Protein AF-A0A656D9C0-F1 (afdb_monomer)

Solvent-accessible surface area (backbone atoms only — not comparable to full-atom values): 12145 Å² total; per-residue (Å²): 117,67,35,45,61,26,43,52,48,20,71,75,68,66,44,63,68,30,43,55,48,24,53,53,50,49,64,65,51,45,56,30,56,78,66,72,60,45,54,65,30,55,84,88,40,83,88,40,54,22,35,56,28,23,40,42,39,23,40,28,22,42,49,50,19,71,77,67,68,45,64,68,29,47,53,49,19,49,52,20,45,56,57,31,49,76,34,36,34,89,51,68,64,88,47,58,86,88,24,61,38,34,74,67,65,52,60,39,29,26,25,27,36,46,27,93,90,44,66,29,30,33,56,71,72,37,74,30,40,64,42,41,54,49,48,22,70,77,66,72,42,62,66,51,48,51,54,49,50,32,29,54,53,36,60,62,76,57,53,25,83,39,74,52,66,84,79,34,53,54,70,36,26,52,52,40,37,24,80,42,76,71,95,50,59,51,16,36,66,45,96,51,68,38,71,64,58,55,50,28,53,51,49,34,51,56,47,37,72,74,37,95,56,32,70,62,51,55,48,53,48,50,57,62,62,54,77,76,116

Foldseek 3Di:
DCLLVLLVVCVVVVDCVSLVVSVVVLVVCLVCLVVLQFDCPPVPDPRFDWLVRLLVQLSSLLSNCVVPVDCSSLVSNVSSVVSSCVQFDQFADAFDPPFQCNVLVQGRGLFGQGGPQRGFTFLPSLVNLLSLLVSCVVPVDVVSVVSSLRSLLNLVSAQACDPCRVVHHHRFGFGTQHCPPDVHHHRYTDPDGDPVSSVSNVVSLVSLVVDPCNVVSVVSSCVSVVVPD

Organism: Kryptobacter tengchongensis (NCBI:txid1643429)

Radius of gyration: 18.17 Å; Cα contacts (8 Å, |Δi|>4): 368; chains: 1; bounding box: 47×31×48 Å

Nearest PDB structures (foldseek):
  4mu9-assembly1_A  TM=6.359E-01  e=4.747E-05  Bacteroides thetaiotaomicron VPI-5482
  4mu9-assembly2_B  TM=6.412E-01  e=1.059E-04  Bacteroides thetaiotaomicron VPI-5482
  7tkv-assembly1_B  TM=6.009E-01  e=2.618E-03  Brucella abortus 2308
  3ren-assembly2_B  TM=6.167E-01  e=1.105E-01  Clostridium perfringens
  3ren-assembly1_A  TM=6.155E-01  e=2.336E-01  Clostridium perfringens

Structure (mmCIF, N/CA/C/O backbone):
data_AF-A0A656D9C0-F1
#
_entry.id   AF-A0A656D9C0-F1
#
loop_
_atom_site.group_PDB
_atom_site.id
_atom_site.type_symbol
_atom_site.label_atom_id
_atom_site.label_alt_id
_atom_site.label_comp_id
_atom_site.label_asym_id
_atom_site.label_entity_id
_atom_site.label_seq_id
_atom_site.pdbx_PDB_ins_code
_atom_site.Cartn_x
_atom_site.Cartn_y
_atom_site.Cartn_z
_atom_site.occupancy
_atom_site.B_iso_or_equiv
_atom_site.auth_seq_id
_atom_site.auth_comp_id
_atom_site.auth_asym_id
_atom_site.auth_atom_id
_atom_site.pdbx_PDB_model_num
ATOM 1 N N . MET A 1 1 ? -12.469 6.767 2.558 1.00 85.62 1 MET A N 1
ATOM 2 C CA . MET A 1 1 ? -13.303 6.828 3.791 1.00 85.62 1 MET A CA 1
ATOM 3 C C . MET A 1 1 ? -12.784 7.919 4.719 1.00 85.62 1 MET A C 1
ATOM 5 O O . MET A 1 1 ? -11.581 8.027 4.883 1.00 85.62 1 MET A O 1
ATOM 9 N N . TRP A 1 2 ? -13.656 8.694 5.372 1.00 92.94 2 TRP A N 1
ATOM 10 C CA . TRP A 1 2 ? -13.240 9.807 6.253 1.00 92.94 2 TRP A CA 1
ATOM 11 C C . TRP A 1 2 ? -12.859 9.395 7.691 1.00 92.94 2 TRP A C 1
ATOM 13 O O . TRP A 1 2 ? -12.563 10.251 8.521 1.00 92.94 2 TRP A O 1
ATOM 23 N N . ILE A 1 3 ? -12.862 8.095 8.005 1.00 97.38 3 ILE A N 1
ATOM 24 C CA . ILE A 1 3 ? -12.592 7.562 9.352 1.00 97.38 3 ILE A CA 1
ATOM 25 C C . ILE A 1 3 ? -11.239 8.041 9.920 1.00 97.38 3 ILE A C 1
ATOM 27 O O . ILE A 1 3 ? -11.249 8.545 11.045 1.00 97.38 3 ILE A O 1
ATOM 31 N N . PRO A 1 4 ? -10.102 7.969 9.192 1.00 96.75 4 PRO A N 1
ATOM 32 C CA . PRO A 1 4 ? -8.808 8.389 9.737 1.00 96.75 4 PRO A CA 1
ATOM 33 C C . PRO A 1 4 ? -8.781 9.884 10.072 1.00 96.75 4 PRO A C 1
ATOM 35 O O . PRO A 1 4 ? -8.334 10.270 11.147 1.00 96.75 4 PRO A O 1
ATOM 38 N N . ALA A 1 5 ? -9.358 10.724 9.207 1.00 97.25 5 ALA A N 1
ATOM 39 C CA . ALA A 1 5 ? -9.443 12.167 9.430 1.00 97.25 5 ALA A CA 1
ATOM 40 C C . ALA A 1 5 ? -10.277 12.518 10.675 1.00 97.25 5 ALA A C 1
ATOM 42 O O . ALA A 1 5 ? -9.901 13.395 11.452 1.00 97.25 5 ALA A O 1
ATOM 43 N N . LEU A 1 6 ? -11.390 11.812 10.903 1.00 98.38 6 LEU A N 1
ATOM 44 C CA . LEU A 1 6 ? -12.186 11.970 12.123 1.00 98.38 6 LEU A CA 1
ATOM 45 C C . LEU A 1 6 ? -11.392 11.535 13.364 1.00 98.38 6 LEU A C 1
ATOM 47 O O . LEU A 1 6 ? -11.457 12.191 14.399 1.00 98.38 6 LEU A O 1
ATOM 51 N N . ILE A 1 7 ? -10.614 10.459 13.275 1.00 98.19 7 ILE A N 1
ATOM 52 C CA . ILE A 1 7 ? -9.776 10.001 14.388 1.00 98.19 7 ILE A CA 1
ATOM 53 C C . ILE A 1 7 ? -8.667 11.008 14.704 1.00 98.19 7 ILE A C 1
ATOM 55 O O . ILE A 1 7 ? -8.445 11.306 15.876 1.00 98.19 7 ILE A O 1
ATOM 59 N N . GLU A 1 8 ? -8.020 11.587 13.695 1.00 97.56 8 GLU A N 1
ATOM 60 C CA . GLU A 1 8 ? -7.054 12.669 13.908 1.00 97.56 8 GLU A CA 1
ATOM 61 C C . GLU A 1 8 ? -7.716 13.910 14.521 1.00 97.56 8 GLU A C 1
ATOM 63 O O . GLU A 1 8 ? -7.197 14.477 15.482 1.00 97.56 8 GLU A O 1
ATOM 68 N N . GLY A 1 9 ? -8.922 14.275 14.074 1.00 97.88 9 GLY A N 1
ATOM 69 C CA . GLY A 1 9 ? -9.715 15.330 14.711 1.00 97.88 9 GLY A CA 1
ATOM 70 C C . GLY A 1 9 ? -9.991 15.052 16.194 1.00 97.88 9 GLY A C 1
ATOM 71 O O . GLY A 1 9 ? -9.858 15.945 17.031 1.00 97.88 9 GLY A O 1
ATOM 72 N N . TYR A 1 10 ? -10.306 13.806 16.554 1.00 98.19 10 TYR A N 1
ATOM 73 C CA . TYR A 1 10 ? -10.442 13.409 17.957 1.00 98.19 10 TYR A CA 1
ATOM 74 C C . TYR A 1 10 ? -9.133 13.575 18.741 1.00 98.19 10 TYR A C 1
ATOM 76 O O . TYR A 1 10 ? -9.162 14.121 19.841 1.00 98.19 10 TYR A O 1
ATOM 84 N N . LYS A 1 11 ? -7.989 13.153 18.186 1.00 97.38 11 LYS A N 1
ATOM 85 C CA . LYS A 1 11 ? -6.677 13.269 18.847 1.00 97.38 11 LYS A CA 1
ATOM 86 C C . LYS A 1 11 ? -6.260 14.725 19.074 1.00 97.38 11 LYS A C 1
ATOM 88 O O . LYS A 1 11 ? -5.712 15.036 20.126 1.00 97.38 11 LYS A O 1
ATOM 93 N N . ILE A 1 12 ? -6.523 15.604 18.105 1.00 97.94 12 ILE A N 1
ATOM 94 C CA . ILE A 1 12 ? -6.125 17.018 18.159 1.00 97.94 12 ILE A CA 1
ATOM 95 C C . ILE A 1 12 ? -7.050 17.826 19.075 1.00 97.94 12 ILE A C 1
ATOM 97 O O . ILE A 1 12 ? -6.573 18.607 19.896 1.00 97.94 12 ILE A O 1
ATOM 101 N N . PHE A 1 13 ? -8.368 17.661 18.934 1.00 97.62 13 PHE A N 1
ATOM 102 C CA . PHE A 1 13 ? -9.348 18.517 19.614 1.00 97.62 13 PHE A CA 1
ATOM 103 C C . PHE A 1 13 ? -9.921 17.904 20.898 1.00 97.62 13 PHE A C 1
ATOM 105 O O . PHE A 1 13 ? -10.544 18.612 21.684 1.00 97.62 13 PHE A O 1
ATOM 112 N N . GLY A 1 14 ? -9.760 16.595 21.115 1.00 96.62 14 GLY A N 1
ATOM 113 C CA . GLY A 1 14 ? -10.327 15.883 22.266 1.00 96.62 14 GLY A CA 1
ATOM 114 C C . GLY A 1 14 ? -11.856 15.754 22.242 1.00 96.62 14 GLY A C 1
ATOM 115 O O . GLY A 1 14 ? -12.460 15.339 23.229 1.00 96.62 14 GLY A O 1
ATOM 116 N N . GLU A 1 15 ? -12.514 16.113 21.136 1.00 98.00 15 GLU A N 1
ATOM 117 C CA . GLU A 1 15 ? -13.974 16.098 21.049 1.00 98.00 15 GLU A CA 1
ATOM 118 C C . GLU A 1 15 ? -14.514 14.709 20.675 1.00 98.00 15 GLU A C 1
ATOM 120 O O . GLU A 1 15 ? -14.410 14.262 19.529 1.00 98.00 15 GLU A O 1
ATOM 125 N N . GLU A 1 16 ? -15.188 14.048 21.621 1.00 97.81 16 GLU A N 1
ATOM 126 C CA . GLU A 1 16 ? -15.759 12.697 21.461 1.00 97.81 16 GLU A CA 1
ATOM 127 C C . GLU A 1 16 ? -16.710 12.551 20.259 1.00 97.81 16 GLU A C 1
ATOM 129 O O . GLU A 1 16 ? -16.894 11.453 19.733 1.00 97.81 16 GLU A O 1
ATOM 134 N N . LYS A 1 17 ? -17.301 13.648 19.761 1.00 98.00 17 LYS A N 1
ATOM 135 C CA . LYS A 1 17 ? -18.150 13.627 18.557 1.00 98.00 17 LYS A CA 1
ATOM 136 C C . LYS A 1 17 ? -17.410 13.072 17.335 1.00 98.00 17 LYS A C 1
ATOM 138 O O . LYS A 1 17 ? -18.020 12.363 16.533 1.00 98.00 17 LYS A O 1
ATOM 143 N N . PHE A 1 18 ? -16.111 13.351 17.207 1.00 98.44 18 PHE A N 1
ATOM 144 C CA . PHE A 1 18 ? -15.299 12.870 16.093 1.00 98.44 18 PHE A CA 1
ATOM 145 C C . PHE A 1 18 ? -15.073 11.361 16.190 1.00 98.44 18 PHE A C 1
ATOM 147 O O . PHE A 1 18 ? -15.384 10.633 15.248 1.00 98.44 18 PHE A O 1
ATOM 154 N N . LYS A 1 19 ? -14.654 10.876 17.364 1.00 98.25 19 LYS A N 1
ATOM 155 C CA . LYS A 1 19 ? -14.491 9.444 17.649 1.00 98.25 19 LYS A CA 1
ATOM 156 C C . LYS A 1 19 ? -15.790 8.664 17.457 1.00 98.25 19 LYS A C 1
ATOM 158 O O . LYS A 1 19 ? -15.803 7.652 16.762 1.00 98.25 19 LYS A O 1
ATOM 163 N N . ASN A 1 20 ? -16.896 9.156 18.010 1.00 98.38 20 ASN A N 1
ATOM 164 C CA . ASN A 1 20 ? -18.204 8.516 17.867 1.00 98.38 20 ASN A CA 1
ATOM 165 C C . ASN A 1 20 ? -18.660 8.456 16.402 1.00 98.38 20 ASN A C 1
ATOM 167 O O . ASN A 1 20 ? -19.262 7.468 15.985 1.00 98.38 20 ASN A O 1
ATOM 171 N N . SER A 1 21 ? -18.360 9.488 15.610 1.00 98.44 21 SER A N 1
ATOM 172 C CA . SER A 1 21 ? -18.661 9.500 14.173 1.00 98.44 21 SER A CA 1
ATOM 173 C C . SER A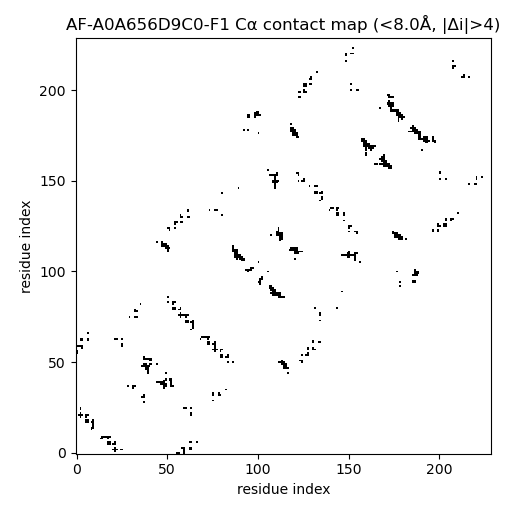 1 21 ? -17.779 8.516 13.403 1.00 98.44 21 SER A C 1
ATOM 175 O O . SER A 1 21 ? -18.289 7.787 12.556 1.00 98.44 21 SER A O 1
ATOM 177 N N . ALA A 1 22 ? -16.488 8.434 13.739 1.00 98.56 22 ALA A N 1
ATOM 178 C CA . ALA A 1 22 ? -15.559 7.474 13.149 1.00 98.56 22 ALA A CA 1
ATOM 179 C C . ALA A 1 22 ? -15.995 6.024 13.409 1.00 98.56 22 ALA A C 1
ATOM 181 O O . ALA A 1 22 ? -16.024 5.221 12.483 1.00 98.56 22 ALA A O 1
ATOM 182 N N . ILE A 1 23 ? -16.406 5.705 14.641 1.00 98.62 23 ILE A N 1
ATOM 183 C CA . ILE A 1 23 ? -16.910 4.373 15.014 1.00 98.62 23 ILE A CA 1
ATOM 184 C C . ILE A 1 23 ? -18.185 4.026 14.236 1.00 98.62 23 ILE A C 1
ATOM 186 O O . ILE A 1 23 ? -18.295 2.933 13.683 1.00 98.62 23 ILE A O 1
ATOM 190 N N . LYS A 1 24 ? -19.143 4.960 14.144 1.00 98.38 24 LYS A N 1
ATOM 191 C CA . LYS A 1 24 ? -20.371 4.761 13.354 1.00 98.38 24 LYS A CA 1
ATOM 192 C C . LYS A 1 24 ? -20.062 4.507 11.880 1.00 98.38 24 LYS A C 1
ATOM 194 O O . LYS A 1 24 ? -20.639 3.598 11.292 1.00 98.38 24 LYS A O 1
ATOM 199 N N . ALA A 1 25 ? -19.147 5.285 11.302 1.00 98.06 25 ALA A N 1
ATOM 200 C CA . ALA A 1 25 ? -18.691 5.074 9.935 1.00 98.06 25 ALA A CA 1
ATOM 201 C C . ALA A 1 25 ? -18.004 3.707 9.779 1.00 98.06 25 ALA A C 1
ATOM 203 O O . ALA A 1 25 ? -18.306 2.995 8.829 1.00 98.06 25 ALA A O 1
ATOM 204 N N . GLY A 1 26 ? -17.158 3.300 10.730 1.00 98.06 26 GLY A N 1
ATOM 205 C CA . GLY A 1 26 ? -16.520 1.981 10.737 1.00 98.06 26 GLY A CA 1
ATOM 206 C C . GLY A 1 26 ? -17.529 0.837 10.680 1.00 98.06 26 GLY A C 1
ATOM 207 O O . GLY A 1 26 ? -17.392 -0.053 9.850 1.00 98.06 26 GLY A O 1
ATOM 208 N N . PHE A 1 27 ? -18.587 0.883 11.494 1.00 98.00 27 PHE A N 1
ATOM 209 C CA . PHE A 1 27 ? -19.642 -0.135 11.438 1.00 98.00 27 PHE A CA 1
ATOM 210 C C . PHE A 1 27 ? -20.445 -0.103 10.137 1.00 98.00 27 PHE A C 1
ATOM 212 O O . PHE A 1 27 ? -20.815 -1.157 9.632 1.00 98.00 27 PHE A O 1
ATOM 219 N N . TYR A 1 28 ? -20.701 1.083 9.582 1.00 97.12 28 TYR A N 1
ATOM 220 C CA . TYR A 1 28 ? -21.372 1.204 8.288 1.00 97.12 28 TYR A CA 1
ATOM 221 C C . TYR A 1 28 ? -20.554 0.550 7.164 1.00 97.12 28 TYR A C 1
ATOM 223 O O . TYR A 1 28 ? -21.097 -0.224 6.378 1.00 97.12 28 TYR A O 1
ATOM 231 N N . TYR A 1 29 ? -19.245 0.820 7.113 1.00 97.12 29 TYR A N 1
ATOM 232 C CA . TYR A 1 29 ? -18.371 0.283 6.069 1.00 97.12 29 TYR A CA 1
ATOM 233 C C . TYR A 1 29 ? -17.963 -1.184 6.290 1.00 97.12 29 TYR A C 1
ATOM 235 O O . TYR A 1 29 ? -17.492 -1.826 5.353 1.00 97.12 29 TYR A O 1
ATOM 243 N N . ALA A 1 30 ? -18.164 -1.740 7.490 1.00 97.75 30 ALA A N 1
ATOM 244 C CA . ALA A 1 30 ? -17.754 -3.105 7.821 1.00 97.75 30 ALA A CA 1
ATOM 245 C C . ALA A 1 30 ? -18.415 -4.162 6.925 1.00 97.75 30 ALA A C 1
ATOM 247 O O . ALA A 1 30 ? -17.767 -5.141 6.562 1.00 97.75 30 ALA A O 1
ATOM 248 N N . ASN A 1 31 ? -19.677 -3.958 6.536 1.00 96.81 31 ASN A N 1
ATOM 249 C CA . ASN A 1 31 ? -20.383 -4.897 5.661 1.00 96.81 31 ASN A CA 1
ATOM 250 C C . ASN A 1 31 ? -19.699 -5.017 4.295 1.00 96.81 31 ASN A C 1
ATOM 252 O O . ASN A 1 31 ? -19.464 -6.126 3.846 1.00 96.81 31 ASN A O 1
ATOM 256 N N . PHE A 1 32 ? -19.253 -3.906 3.701 1.00 96.69 32 PHE A N 1
ATOM 257 C CA . PHE A 1 32 ? -18.556 -3.925 2.410 1.00 96.69 32 PHE A CA 1
ATOM 258 C C . PHE A 1 32 ? -17.224 -4.680 2.461 1.00 96.69 32 PHE A C 1
ATOM 260 O O . PHE A 1 32 ? -16.824 -5.276 1.470 1.00 96.69 32 PHE A O 1
ATOM 267 N N . ILE A 1 33 ? -16.540 -4.675 3.610 1.00 97.50 33 ILE A N 1
ATOM 268 C CA . ILE A 1 33 ? -15.325 -5.479 3.803 1.00 97.50 33 ILE A CA 1
ATOM 269 C C . ILE A 1 33 ? -15.661 -6.955 3.968 1.00 97.50 33 ILE A C 1
ATOM 271 O O . ILE A 1 33 ? -14.990 -7.795 3.383 1.00 97.50 33 ILE A O 1
ATOM 275 N N . ASN A 1 34 ? -16.686 -7.279 4.757 1.00 97.19 34 ASN A N 1
ATOM 276 C CA . ASN A 1 34 ? -17.108 -8.668 4.941 1.00 97.19 34 ASN A CA 1
ATOM 277 C C . ASN A 1 34 ? -17.661 -9.285 3.648 1.00 97.19 34 ASN A C 1
ATOM 279 O O . ASN A 1 34 ? -17.502 -10.484 3.447 1.00 97.19 34 ASN A O 1
ATOM 283 N N . ASP A 1 35 ? -18.267 -8.467 2.790 1.00 96.50 35 ASP A N 1
ATOM 284 C CA . ASP A 1 35 ? -18.763 -8.858 1.470 1.00 96.50 35 ASP A CA 1
ATOM 285 C C . ASP A 1 35 ? -17.668 -8.788 0.385 1.00 96.50 35 ASP A C 1
ATOM 287 O O . ASP A 1 35 ? -17.950 -9.066 -0.778 1.00 96.50 35 ASP A O 1
ATOM 291 N N . GLU A 1 36 ? -16.436 -8.392 0.744 1.00 95.31 36 GLU A N 1
ATOM 292 C CA . GLU A 1 36 ? -15.285 -8.226 -0.163 1.00 95.31 36 GLU A CA 1
ATOM 293 C C . GLU A 1 36 ? -15.578 -7.300 -1.364 1.00 95.31 36 GLU A C 1
ATOM 295 O O . GLU A 1 36 ? -15.020 -7.441 -2.452 1.00 95.31 36 GLU A O 1
ATOM 300 N N . PHE A 1 37 ? -16.462 -6.318 -1.165 1.00 94.50 37 PHE A N 1
ATOM 301 C CA . PHE A 1 37 ? -17.004 -5.457 -2.217 1.00 94.50 37 PHE A CA 1
ATOM 302 C C . PHE A 1 37 ? -17.062 -3.987 -1.779 1.00 94.50 37 PHE A C 1
ATOM 304 O O . PHE A 1 37 ? -18.112 -3.339 -1.786 1.00 94.50 37 PHE A O 1
ATOM 311 N N . ILE A 1 38 ? -15.915 -3.446 -1.368 1.00 93.88 38 ILE A N 1
ATOM 312 C CA . ILE A 1 38 ? -15.754 -2.018 -1.081 1.00 93.88 38 ILE A CA 1
ATOM 313 C C . ILE A 1 38 ? -15.378 -1.248 -2.349 1.00 93.88 38 ILE A C 1
ATOM 315 O O . ILE A 1 38 ? -14.533 -1.693 -3.117 1.00 93.88 38 ILE A O 1
ATOM 319 N N . TYR A 1 39 ? -16.027 -0.107 -2.567 1.00 92.06 39 TYR A N 1
ATOM 320 C CA . TYR A 1 39 ? -15.804 0.773 -3.713 1.00 92.06 39 TYR A CA 1
ATOM 321 C C . TYR A 1 39 ? -16.133 2.228 -3.350 1.00 92.06 39 TYR A C 1
ATOM 323 O O . TYR A 1 39 ? -16.844 2.494 -2.373 1.00 92.06 39 TYR A O 1
ATOM 331 N N . GLY A 1 40 ? -15.674 3.170 -4.176 1.00 85.69 40 GLY A N 1
ATOM 332 C CA . GLY A 1 40 ? -15.924 4.608 -4.014 1.00 85.69 40 GLY A CA 1
ATOM 333 C C . GLY A 1 40 ? -14.661 5.472 -4.003 1.00 85.69 40 GLY A C 1
ATOM 334 O O . GLY A 1 40 ? -14.777 6.695 -3.948 1.00 85.69 40 GLY A O 1
ATOM 335 N N . ALA A 1 41 ? -13.482 4.858 -4.062 1.00 82.31 41 ALA A N 1
ATOM 336 C CA . ALA A 1 41 ? -12.209 5.485 -4.380 1.00 82.31 41 ALA A CA 1
ATOM 337 C C . ALA A 1 41 ? -11.539 4.745 -5.557 1.00 82.31 41 ALA A C 1
ATOM 339 O O . ALA A 1 41 ? -11.697 3.533 -5.656 1.00 82.31 41 ALA A O 1
ATOM 340 N N . PRO A 1 42 ? -10.776 5.430 -6.421 1.00 81.00 42 PRO A N 1
ATOM 341 C CA . PRO A 1 42 ? -10.845 6.869 -6.650 1.00 81.00 42 PRO A CA 1
ATOM 342 C C . PRO A 1 42 ? -12.203 7.268 -7.265 1.00 81.00 42 PRO A C 1
ATOM 344 O O . PRO A 1 42 ? -12.952 6.435 -7.776 1.00 81.00 42 PRO A O 1
ATOM 347 N N . GLU A 1 43 ? -12.567 8.551 -7.167 1.00 72.19 43 GLU A N 1
ATOM 348 C CA . GLU A 1 43 ? -13.898 9.056 -7.564 1.00 72.19 43 GLU A CA 1
ATOM 349 C C . GLU A 1 43 ? -14.213 8.871 -9.063 1.00 72.19 43 GLU A C 1
ATOM 351 O O . GLU A 1 43 ? -15.375 8.929 -9.470 1.00 72.19 43 GLU A O 1
ATOM 356 N N . ASP A 1 44 ? -13.193 8.634 -9.888 1.00 71.88 44 ASP A N 1
ATOM 357 C CA . ASP A 1 44 ? -13.290 8.373 -11.324 1.00 71.88 44 ASP A CA 1
ATOM 358 C C . ASP A 1 44 ? -13.514 6.886 -11.674 1.00 71.88 44 ASP A C 1
ATOM 360 O O . ASP A 1 44 ? -13.799 6.564 -12.830 1.00 71.88 44 ASP A O 1
ATOM 364 N N . ALA A 1 45 ? -13.482 5.978 -10.690 1.00 78.69 45 ALA A N 1
ATOM 365 C CA . ALA A 1 45 ? -13.819 4.565 -10.852 1.00 78.69 45 ALA A CA 1
ATOM 366 C C . ALA A 1 45 ? -15.284 4.291 -10.449 1.00 78.69 45 ALA A C 1
ATOM 368 O O . ALA A 1 45 ? -15.629 4.115 -9.280 1.00 78.69 45 ALA A O 1
ATOM 369 N N . PHE A 1 46 ? -16.190 4.244 -11.432 1.00 80.19 46 PHE A N 1
ATOM 370 C CA . PHE A 1 46 ? -17.624 4.111 -11.157 1.00 80.19 46 PHE A CA 1
ATOM 371 C C . PHE A 1 46 ? -18.028 2.690 -10.724 1.00 80.19 46 PHE A C 1
ATOM 373 O O . PHE A 1 46 ? -18.086 1.776 -11.544 1.00 80.19 46 PHE A O 1
ATOM 380 N N . MET A 1 47 ? -18.391 2.542 -9.443 1.00 82.81 47 MET A N 1
ATOM 381 C CA . MET A 1 47 ? -18.983 1.329 -8.844 1.00 82.81 47 MET A CA 1
ATOM 382 C C . MET A 1 47 ? -18.156 0.047 -9.028 1.00 82.81 47 MET A C 1
ATOM 384 O O . MET A 1 47 ? -18.714 -1.041 -9.178 1.00 82.81 47 MET A O 1
ATOM 388 N N . VAL A 1 48 ? -16.830 0.167 -9.015 1.00 90.25 48 VAL A N 1
ATOM 389 C CA . VAL A 1 48 ? -15.917 -0.977 -9.080 1.00 90.25 48 VAL A CA 1
ATOM 390 C C . VAL A 1 48 ? -14.924 -0.908 -7.923 1.00 90.25 48 VAL A C 1
ATOM 392 O O . VAL A 1 48 ? -14.394 0.173 -7.674 1.00 90.25 48 VAL A O 1
ATOM 395 N N . PRO A 1 49 ? -14.661 -2.026 -7.222 1.00 93.06 49 PRO A N 1
ATOM 396 C CA . PRO A 1 49 ? -13.603 -2.075 -6.224 1.00 93.06 49 PRO A CA 1
ATOM 397 C C . PRO A 1 49 ? -12.243 -1.754 -6.830 1.00 93.06 49 PRO A C 1
ATOM 399 O O . PRO A 1 49 ? -11.890 -2.253 -7.907 1.00 93.06 49 PRO A O 1
ATOM 402 N N . THR A 1 50 ? -11.464 -0.953 -6.118 1.00 95.56 50 THR A N 1
ATOM 403 C CA . THR A 1 50 ? -10.094 -0.623 -6.493 1.00 95.56 50 THR A CA 1
ATOM 404 C C . THR A 1 50 ? -9.135 -0.934 -5.358 1.00 95.56 50 THR A C 1
ATOM 406 O O . THR A 1 50 ? -9.521 -1.099 -4.197 1.00 95.56 50 THR A O 1
ATOM 409 N N . SER A 1 51 ? -7.848 -0.977 -5.686 1.00 96.00 51 SER A N 1
ATOM 410 C CA . SER A 1 51 ? -6.821 -1.105 -4.658 1.00 96.00 51 SER A CA 1
ATOM 411 C C . SER A 1 51 ? -6.856 0.067 -3.660 1.00 96.00 51 SER A C 1
ATOM 413 O O . SER A 1 51 ? -6.646 -0.136 -2.465 1.00 96.00 51 SER A O 1
ATOM 415 N N . GLU A 1 52 ? -7.247 1.271 -4.092 1.00 95.56 52 GLU A N 1
ATOM 416 C CA . GLU A 1 52 ? -7.334 2.457 -3.230 1.00 95.56 52 GLU A CA 1
ATOM 417 C C . GLU A 1 52 ? -8.413 2.360 -2.149 1.00 95.56 52 GLU A C 1
ATOM 419 O O . GLU A 1 52 ? -8.236 2.870 -1.033 1.00 95.56 52 GLU A O 1
ATOM 424 N N . ASP A 1 53 ? -9.520 1.676 -2.440 1.00 96.06 53 ASP A N 1
ATOM 425 C CA . ASP A 1 53 ? -10.558 1.397 -1.449 1.00 96.06 53 ASP A CA 1
ATOM 426 C C . ASP A 1 53 ? -10.004 0.557 -0.295 1.00 96.06 53 ASP A C 1
ATOM 428 O O . ASP A 1 53 ? -10.279 0.821 0.882 1.00 96.06 53 ASP A O 1
ATOM 432 N N . THR A 1 54 ? -9.173 -0.429 -0.635 1.00 97.06 54 THR A N 1
ATOM 433 C CA . THR A 1 54 ? -8.590 -1.357 0.334 1.00 97.06 54 THR A CA 1
ATOM 434 C C . THR A 1 54 ? -7.540 -0.680 1.215 1.00 97.06 54 THR A C 1
ATOM 436 O O . THR A 1 54 ? -7.568 -0.874 2.431 1.00 97.06 54 THR A O 1
ATOM 439 N N . TYR A 1 55 ? -6.696 0.211 0.670 1.00 97.75 55 TYR A N 1
ATOM 440 C CA . TYR A 1 55 ? -5.753 0.996 1.484 1.00 97.75 55 TYR A CA 1
ATOM 441 C C . TYR A 1 55 ? -6.502 1.871 2.483 1.00 97.75 55 TYR A C 1
ATOM 443 O O . TYR A 1 55 ? -6.202 1.876 3.677 1.00 97.75 55 TYR A O 1
ATOM 451 N N . ASN A 1 56 ? -7.540 2.569 2.009 1.00 97.06 56 ASN A N 1
ATOM 452 C CA . ASN A 1 56 ? -8.397 3.380 2.864 1.00 97.06 56 ASN A CA 1
ATOM 453 C C . ASN A 1 56 ? -9.025 2.548 3.989 1.00 97.06 56 ASN A C 1
ATOM 455 O O . ASN A 1 56 ? -9.169 3.045 5.110 1.00 97.06 56 ASN A O 1
ATOM 459 N N . ALA A 1 57 ? -9.406 1.301 3.708 1.00 98.19 57 ALA A N 1
ATOM 460 C CA . ALA A 1 57 ? -9.947 0.379 4.696 1.00 98.19 57 ALA A CA 1
ATOM 461 C C . ALA A 1 57 ? -8.906 -0.030 5.738 1.00 98.19 57 ALA A C 1
ATOM 463 O O . ALA A 1 57 ? -9.161 0.141 6.931 1.00 98.19 57 ALA A O 1
ATOM 464 N N . VAL A 1 58 ? -7.712 -0.455 5.313 1.00 98.62 58 VAL A N 1
ATOM 465 C CA . VAL A 1 58 ? -6.597 -0.767 6.222 1.00 98.62 58 VAL A CA 1
ATOM 466 C C . VAL A 1 58 ? -6.313 0.417 7.150 1.00 98.62 58 VAL A C 1
ATOM 468 O O . VAL A 1 58 ? -6.316 0.249 8.373 1.00 98.62 58 VAL A O 1
ATOM 471 N N . ILE A 1 59 ? -6.173 1.627 6.594 1.00 98.62 59 ILE A N 1
ATOM 472 C CA . ILE A 1 59 ? -5.894 2.838 7.378 1.00 98.62 59 ILE A CA 1
ATOM 473 C C . ILE A 1 59 ? -7.015 3.101 8.392 1.00 98.62 59 ILE A C 1
ATOM 475 O O . ILE A 1 59 ? -6.764 3.356 9.574 1.00 98.62 59 ILE A O 1
ATOM 479 N N . SER A 1 60 ? -8.270 2.997 7.948 1.00 98.50 60 SER A N 1
ATOM 480 C CA . SER A 1 60 ? -9.454 3.246 8.776 1.00 98.50 60 SER A CA 1
ATOM 481 C C . SER A 1 60 ? -9.552 2.283 9.956 1.00 98.50 60 SER A C 1
ATOM 483 O O . SER A 1 60 ? -9.745 2.716 11.095 1.00 98.50 60 SER A O 1
ATOM 485 N N . TYR A 1 61 ? -9.412 0.983 9.706 1.00 98.81 61 TYR A N 1
ATOM 486 C CA . TYR A 1 61 ? -9.636 -0.035 10.728 1.00 98.81 61 TYR A CA 1
ATOM 487 C C . TYR A 1 61 ? -8.458 -0.189 11.688 1.00 98.81 61 TYR A C 1
ATOM 489 O O . TYR A 1 61 ? -8.689 -0.388 12.883 1.00 98.81 61 TYR A O 1
ATOM 497 N N . ILE A 1 62 ? -7.217 0.019 11.233 1.00 98.75 62 ILE A N 1
ATOM 498 C CA . ILE A 1 62 ? -6.080 0.156 12.153 1.00 98.75 62 ILE A CA 1
ATOM 499 C C . ILE A 1 62 ? -6.269 1.374 13.057 1.00 98.75 62 ILE A C 1
ATOM 501 O O . ILE A 1 62 ? -6.137 1.251 14.275 1.00 98.75 62 ILE A O 1
ATOM 505 N N . SER A 1 63 ? -6.667 2.521 12.500 1.00 98.50 63 SER A N 1
ATOM 506 C CA . SER A 1 63 ? -6.916 3.731 13.294 1.00 98.50 63 SER A CA 1
ATOM 507 C C . SER A 1 63 ? -8.001 3.504 14.357 1.00 98.50 63 SER A C 1
ATOM 509 O O . SER A 1 63 ? -7.823 3.885 15.517 1.00 98.50 63 SER A O 1
ATOM 511 N N . LEU A 1 64 ? -9.113 2.846 13.999 1.00 98.75 64 LEU A N 1
ATOM 512 C CA . LEU A 1 64 ? -10.187 2.499 14.940 1.00 98.75 64 LEU A CA 1
ATOM 513 C C . LEU A 1 64 ? -9.714 1.525 16.022 1.00 98.75 64 LEU A C 1
ATOM 515 O O . LEU A 1 64 ? -10.031 1.716 17.201 1.00 98.75 64 LEU A O 1
ATOM 519 N N . TYR A 1 65 ? -8.930 0.511 15.652 1.00 98.75 65 TYR A N 1
ATOM 520 C CA . TYR A 1 65 ? -8.337 -0.405 16.619 1.00 98.75 65 TYR A CA 1
ATOM 521 C C . TYR A 1 65 ? -7.426 0.338 17.599 1.00 98.75 65 TYR A C 1
ATOM 523 O O . TYR A 1 65 ? -7.494 0.102 18.803 1.00 98.75 65 TYR A O 1
ATOM 531 N N . GLU A 1 66 ? -6.613 1.286 17.132 1.00 97.94 66 GLU A N 1
ATOM 532 C CA . GLU A 1 66 ? -5.687 2.013 17.997 1.00 97.94 66 GLU A CA 1
ATOM 533 C C . GLU A 1 66 ? -6.392 2.814 19.097 1.00 97.94 66 GLU A C 1
ATOM 535 O O . GLU A 1 66 ? -5.918 2.789 20.236 1.00 97.94 66 GLU A O 1
ATOM 540 N N . ILE A 1 67 ? -7.519 3.464 18.781 1.00 97.38 67 ILE A N 1
ATOM 541 C CA . ILE A 1 67 ? -8.254 4.319 19.728 1.00 97.38 67 ILE A CA 1
ATOM 542 C C . ILE A 1 67 ? -9.278 3.581 20.601 1.00 97.38 67 ILE A C 1
ATOM 544 O O . ILE A 1 67 ? -9.691 4.116 21.632 1.00 97.38 67 ILE A O 1
ATOM 548 N N . THR A 1 68 ? -9.725 2.389 20.201 1.00 97.38 68 THR A N 1
ATOM 549 C CA . THR A 1 68 ? -10.750 1.623 20.941 1.00 97.38 68 THR A CA 1
ATOM 550 C C . THR A 1 68 ? -10.212 0.351 21.586 1.00 97.38 68 THR A C 1
ATOM 552 O O . THR A 1 68 ? -10.763 -0.093 22.588 1.00 97.38 68 THR A O 1
ATOM 555 N N . LYS A 1 69 ? -9.154 -0.240 21.016 1.00 97.62 69 LYS A N 1
ATOM 556 C CA . LYS A 1 69 ? -8.623 -1.575 21.337 1.00 97.62 69 LYS A CA 1
ATOM 557 C C . LYS A 1 69 ? -9.633 -2.720 21.170 1.00 97.62 69 LYS A C 1
ATOM 559 O O . LYS A 1 69 ? -9.384 -3.828 21.642 1.00 97.62 69 LYS A O 1
ATOM 564 N N . ASP A 1 70 ? -10.740 -2.485 20.467 1.00 98.00 70 ASP A N 1
ATOM 565 C CA . AS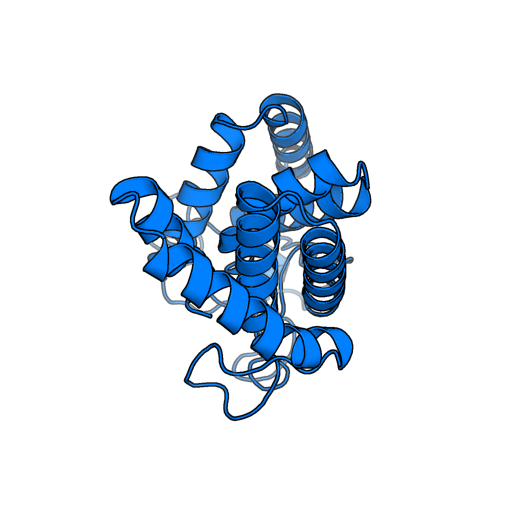P A 1 70 ? -11.716 -3.523 20.140 1.00 98.00 70 ASP A CA 1
ATOM 566 C C . ASP A 1 70 ? -11.198 -4.390 18.984 1.00 98.00 70 ASP A C 1
ATOM 568 O O . ASP A 1 70 ? -10.922 -3.901 17.885 1.00 98.00 70 ASP A O 1
ATOM 572 N N . LYS A 1 71 ? -11.070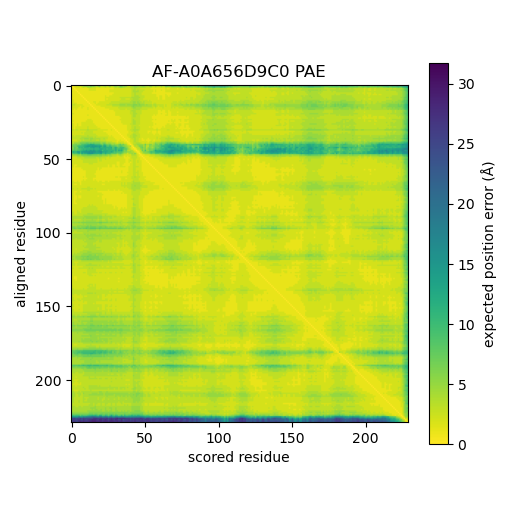 -5.696 19.241 1.00 98.12 71 LYS A N 1
ATOM 573 C CA . LYS A 1 71 ? -10.524 -6.680 18.297 1.00 98.12 71 LYS A CA 1
ATOM 574 C C . LYS A 1 71 ? -11.325 -6.792 17.000 1.00 98.12 71 LYS A C 1
ATOM 576 O O . LYS A 1 71 ? -10.757 -7.223 16.003 1.00 98.12 71 LYS A O 1
ATOM 581 N N . THR A 1 72 ? -12.589 -6.378 16.988 1.00 98.31 72 THR A N 1
ATOM 582 C CA . THR A 1 72 ? -13.418 -6.341 15.775 1.00 98.31 72 THR A CA 1
ATOM 583 C C . THR A 1 72 ? -12.772 -5.481 14.690 1.00 98.31 72 THR A C 1
ATOM 585 O O . THR A 1 72 ? -12.740 -5.866 13.524 1.00 98.31 72 THR A O 1
ATOM 588 N N . TRP A 1 73 ? -12.178 -4.344 15.065 1.00 98.69 73 TRP A N 1
ATOM 589 C CA . TRP A 1 73 ? -11.484 -3.478 14.112 1.00 98.69 73 TRP A CA 1
ATOM 590 C C . TRP A 1 73 ? -10.181 -4.091 13.615 1.00 98.69 73 TRP A C 1
ATOM 592 O O . TRP A 1 73 ? -9.842 -3.925 12.452 1.00 98.69 73 TRP A O 1
ATOM 602 N N . LEU A 1 74 ? -9.468 -4.835 14.465 1.00 98.75 74 LEU A N 1
ATOM 603 C CA . LEU A 1 74 ? -8.268 -5.548 14.033 1.00 98.75 74 LEU A CA 1
ATOM 604 C C . LEU A 1 74 ? -8.608 -6.676 13.046 1.00 98.75 74 LEU A C 1
ATOM 606 O O . LEU A 1 74 ? -7.879 -6.865 12.079 1.00 98.75 74 LEU A O 1
ATOM 610 N N . ASP A 1 75 ? -9.720 -7.390 13.248 1.00 98.75 75 ASP A N 1
ATOM 611 C CA . ASP A 1 75 ? -10.211 -8.386 12.284 1.00 98.75 75 ASP A CA 1
ATOM 612 C C . ASP A 1 75 ? -10.572 -7.744 10.937 1.00 98.75 75 ASP A C 1
ATOM 614 O O . ASP A 1 75 ? -10.139 -8.211 9.886 1.00 98.75 75 ASP A O 1
ATOM 618 N N . LEU A 1 76 ? -11.287 -6.615 10.962 1.00 98.75 76 LEU A N 1
ATOM 619 C CA . LEU A 1 76 ? -11.611 -5.857 9.752 1.00 98.75 76 LEU A CA 1
ATOM 620 C C . LEU A 1 76 ? -10.360 -5.301 9.061 1.00 98.75 76 LEU A C 1
ATOM 622 O O . LEU A 1 76 ? -10.300 -5.304 7.833 1.00 98.75 76 LEU A O 1
ATOM 626 N N . ALA A 1 77 ? -9.345 -4.872 9.815 1.00 98.75 77 ALA A N 1
ATOM 627 C CA . ALA A 1 77 ? -8.064 -4.441 9.260 1.00 98.75 77 ALA A CA 1
ATOM 628 C C . ALA A 1 77 ? -7.334 -5.589 8.550 1.00 98.75 77 ALA A C 1
ATOM 630 O O . ALA A 1 77 ? -6.827 -5.381 7.450 1.00 98.75 77 ALA A O 1
ATOM 631 N N . ARG A 1 78 ? -7.331 -6.798 9.133 1.00 98.75 78 ARG A N 1
ATOM 632 C CA . ARG A 1 78 ? -6.775 -8.004 8.494 1.00 98.75 78 ARG A CA 1
ATOM 633 C C . ARG A 1 78 ? -7.496 -8.327 7.191 1.00 98.75 78 ARG A C 1
ATOM 635 O O . ARG A 1 78 ? -6.850 -8.384 6.158 1.00 98.75 78 ARG A O 1
ATOM 642 N N . LYS A 1 79 ? -8.829 -8.415 7.211 1.00 98.69 79 LYS A N 1
ATOM 643 C CA . LYS A 1 79 ? -9.632 -8.653 5.996 1.00 98.69 79 LYS A CA 1
ATOM 644 C C . LYS A 1 79 ? -9.404 -7.591 4.923 1.00 98.69 79 LYS A C 1
ATOM 646 O O . LYS A 1 79 ? -9.308 -7.909 3.746 1.00 98.69 79 LYS A O 1
ATOM 651 N N . SER A 1 80 ? -9.283 -6.329 5.333 1.00 98.56 80 SER A N 1
ATOM 652 C CA . SER A 1 80 ? -8.980 -5.224 4.418 1.00 98.56 80 SER A CA 1
ATOM 653 C C . SER A 1 80 ? -7.600 -5.380 3.780 1.00 98.56 80 SER A C 1
ATOM 655 O O . SER A 1 80 ? -7.453 -5.138 2.587 1.00 98.56 80 SER A O 1
ATOM 657 N N . ALA A 1 81 ? -6.599 -5.803 4.558 1.00 98.69 81 ALA A N 1
ATOM 658 C CA . ALA A 1 81 ? -5.263 -6.082 4.049 1.00 98.69 81 ALA A CA 1
ATOM 659 C C . ALA A 1 81 ? -5.258 -7.316 3.139 1.00 98.69 81 ALA A C 1
ATOM 661 O O . ALA A 1 81 ? -4.629 -7.281 2.092 1.00 98.69 81 ALA A O 1
ATOM 662 N N . ASP A 1 82 ? -5.992 -8.374 3.471 1.00 98.38 82 ASP A N 1
ATOM 663 C CA . ASP A 1 82 ? -6.104 -9.563 2.622 1.00 98.38 82 ASP A CA 1
ATOM 664 C C . ASP A 1 82 ? -6.752 -9.213 1.274 1.00 98.38 82 ASP A C 1
ATOM 666 O O . ASP A 1 82 ? -6.232 -9.588 0.223 1.00 98.38 82 ASP A O 1
ATOM 670 N N . LEU A 1 83 ? -7.815 -8.398 1.291 1.00 97.75 83 LEU A N 1
ATOM 671 C CA . LEU A 1 83 ? -8.442 -7.867 0.079 1.00 97.75 83 LEU A CA 1
ATOM 672 C C . LEU A 1 83 ? -7.475 -6.978 -0.716 1.00 97.75 83 LEU A C 1
ATOM 674 O O . LEU A 1 83 ? -7.376 -7.122 -1.932 1.00 97.75 83 LEU A O 1
ATOM 678 N N . MET A 1 84 ? -6.708 -6.113 -0.046 1.00 97.75 84 MET A N 1
ATOM 679 C CA . MET A 1 84 ? -5.650 -5.314 -0.675 1.00 97.75 84 MET A CA 1
ATOM 680 C C . MET A 1 84 ? -4.636 -6.196 -1.412 1.00 97.75 84 MET A C 1
ATOM 682 O O . MET A 1 84 ? -4.265 -5.898 -2.545 1.00 97.75 84 MET A O 1
ATOM 686 N N . MET A 1 85 ? -4.222 -7.315 -0.810 1.00 97.56 85 MET A N 1
ATOM 687 C CA . MET A 1 85 ? -3.243 -8.221 -1.416 1.00 97.56 85 MET A CA 1
ATOM 688 C C . MET A 1 85 ? -3.750 -8.890 -2.697 1.00 97.56 85 MET A C 1
ATOM 690 O O . MET A 1 85 ? -2.928 -9.335 -3.491 1.00 97.56 85 MET A O 1
ATOM 694 N N . THR A 1 86 ? -5.063 -8.920 -2.955 1.00 96.75 86 THR A N 1
ATOM 695 C CA . THR A 1 86 ? -5.604 -9.415 -4.236 1.00 96.75 86 THR A CA 1
ATOM 696 C C . THR A 1 86 ? -5.244 -8.517 -5.424 1.00 96.75 86 THR A C 1
ATOM 698 O O . THR A 1 86 ? -5.198 -8.992 -6.558 1.00 96.75 86 THR A O 1
ATOM 701 N N . PHE A 1 87 ? -4.931 -7.244 -5.168 1.00 97.38 87 PHE A N 1
ATOM 702 C CA . PHE A 1 87 ? -4.446 -6.302 -6.176 1.00 97.38 87 PHE A CA 1
ATOM 703 C C . PHE A 1 87 ? -2.919 -6.307 -6.309 1.00 97.38 87 PHE A C 1
ATOM 705 O O . PHE A 1 87 ? -2.401 -5.819 -7.313 1.00 97.38 87 PHE A O 1
ATOM 712 N N . ARG A 1 88 ? -2.193 -6.851 -5.325 1.00 98.06 88 ARG A N 1
ATOM 713 C CA . ARG A 1 88 ? -0.729 -6.811 -5.271 1.00 98.06 88 ARG A CA 1
ATOM 714 C C . ARG A 1 88 ? -0.108 -8.006 -5.978 1.00 98.06 88 ARG A C 1
ATOM 716 O O . ARG A 1 88 ? -0.387 -9.159 -5.655 1.00 98.06 88 ARG A O 1
ATOM 723 N N . PHE A 1 89 ? 0.823 -7.747 -6.888 1.00 97.69 89 PHE A N 1
ATOM 724 C CA . PHE A 1 89 ? 1.597 -8.809 -7.521 1.00 97.69 89 PHE A CA 1
ATOM 725 C C . PHE A 1 89 ? 2.513 -9.511 -6.513 1.00 97.69 89 PHE A C 1
ATOM 727 O O . PHE A 1 89 ? 3.327 -8.881 -5.837 1.00 97.69 89 PHE A O 1
ATOM 734 N N . SER A 1 90 ? 2.432 -10.841 -6.468 1.00 95.81 90 SER A N 1
ATOM 735 C CA . SER A 1 90 ? 3.295 -11.716 -5.661 1.00 95.81 90 SER A CA 1
ATOM 736 C C . SER A 1 90 ? 4.421 -12.374 -6.471 1.00 95.81 90 SER A C 1
ATOM 738 O O . SER A 1 90 ? 5.168 -13.201 -5.952 1.00 95.81 90 SER A O 1
ATOM 740 N N . TYR A 1 91 ? 4.552 -12.015 -7.749 1.00 96.38 91 TYR A N 1
ATOM 741 C CA . TYR A 1 91 ? 5.531 -12.570 -8.679 1.00 96.38 91 TYR A CA 1
ATOM 742 C C . TYR A 1 91 ? 5.955 -11.533 -9.726 1.00 96.38 91 TYR A C 1
ATOM 744 O O . TYR A 1 91 ? 5.302 -10.502 -9.913 1.00 96.38 91 TYR A O 1
ATOM 752 N N . ASN A 1 92 ? 7.068 -11.818 -10.404 1.00 97.75 92 ASN A N 1
ATOM 753 C CA . ASN A 1 92 ? 7.580 -10.995 -11.494 1.00 97.75 92 ASN A CA 1
ATOM 754 C C . ASN A 1 92 ? 7.057 -11.480 -12.845 1.00 97.75 92 ASN A C 1
ATOM 756 O O . ASN A 1 92 ? 7.017 -12.684 -13.095 1.00 97.75 92 ASN A O 1
ATOM 760 N N . LEU A 1 93 ? 6.684 -10.536 -13.703 1.00 97.06 93 LEU A N 1
ATOM 761 C CA . LEU A 1 93 ? 6.374 -10.780 -15.106 1.00 97.06 93 LEU A CA 1
ATOM 762 C C . LEU A 1 93 ? 7.604 -10.568 -15.987 1.00 97.06 93 LEU A C 1
ATOM 764 O O . LEU A 1 93 ? 8.444 -9.714 -15.704 1.00 97.06 93 LEU A O 1
ATOM 768 N N . ASP A 1 94 ? 7.646 -11.303 -17.096 1.00 96.31 94 ASP A N 1
ATOM 769 C CA . ASP A 1 94 ? 8.580 -11.045 -18.184 1.00 96.31 94 ASP A CA 1
ATOM 770 C C . ASP A 1 94 ? 7.976 -10.038 -19.165 1.00 96.31 94 ASP A C 1
ATOM 772 O O . ASP A 1 94 ? 6.821 -10.151 -19.583 1.00 96.31 94 ASP A O 1
ATOM 776 N N . PHE A 1 95 ? 8.783 -9.057 -19.563 1.00 97.81 95 PHE A N 1
ATOM 777 C CA . PHE A 1 95 ? 8.390 -8.032 -20.526 1.00 97.81 95 PHE A CA 1
ATOM 778 C C . PHE A 1 95 ? 9.038 -8.277 -21.892 1.00 97.81 95 PHE A C 1
ATOM 780 O O . PHE A 1 95 ? 10.189 -8.727 -21.930 1.00 97.81 95 PHE A O 1
ATOM 787 N N . PRO A 1 96 ? 8.362 -7.931 -23.009 1.00 97.69 96 PRO A N 1
ATOM 788 C CA . PRO A 1 96 ? 8.934 -8.067 -24.344 1.00 97.69 96 PRO A CA 1
ATOM 789 C C . PRO A 1 96 ? 10.280 -7.346 -24.477 1.00 97.69 96 PRO A C 1
ATOM 791 O O . PRO A 1 96 ? 10.460 -6.240 -23.955 1.00 97.69 96 PRO A O 1
ATOM 794 N N . GLU A 1 97 ? 11.216 -7.970 -25.192 1.00 97.62 97 GLU A N 1
ATOM 795 C CA . GLU A 1 97 ? 12.550 -7.418 -25.434 1.00 97.62 97 GLU A CA 1
ATOM 796 C C . GLU A 1 97 ? 12.470 -6.029 -26.088 1.00 97.62 97 GLU A C 1
ATOM 798 O O . GLU A 1 97 ? 11.651 -5.781 -26.974 1.00 97.62 97 GLU A O 1
ATOM 803 N N . GLY A 1 98 ? 13.309 -5.102 -25.620 1.00 95.69 98 GLY A N 1
ATOM 804 C CA . GLY A 1 98 ? 13.370 -3.728 -26.131 1.00 95.69 98 GLY A CA 1
ATOM 805 C C . GLY A 1 98 ? 12.318 -2.776 -25.552 1.00 95.69 98 GLY A C 1
ATOM 806 O O . GLY A 1 98 ? 12.385 -1.572 -25.800 1.00 95.69 98 GLY A O 1
ATOM 807 N N . THR A 1 99 ? 11.373 -3.267 -24.746 1.00 97.44 99 THR A N 1
ATOM 808 C CA . THR A 1 99 ? 10.483 -2.394 -23.967 1.00 97.44 99 THR A CA 1
ATOM 809 C C . THR A 1 99 ? 11.240 -1.748 -22.803 1.00 97.44 99 THR A C 1
ATOM 811 O O . THR A 1 99 ? 12.236 -2.283 -22.315 1.00 97.44 99 THR A O 1
ATOM 814 N N . ILE A 1 100 ? 10.789 -0.582 -22.332 1.00 96.94 100 ILE A N 1
ATOM 815 C CA . ILE A 1 100 ? 11.478 0.141 -21.251 1.00 96.94 100 ILE A CA 1
ATOM 816 C C . ILE A 1 100 ? 11.505 -0.660 -19.943 1.00 96.94 100 ILE A C 1
ATOM 818 O O . ILE A 1 100 ? 12.549 -0.721 -19.301 1.00 96.94 100 ILE A O 1
ATOM 822 N N . LEU A 1 101 ? 10.416 -1.342 -19.579 1.00 97.44 101 LEU A N 1
ATOM 823 C CA . LEU A 1 101 ? 10.396 -2.186 -18.381 1.00 97.44 101 LEU A CA 1
ATOM 824 C C . LEU A 1 101 ? 11.337 -3.391 -18.512 1.00 97.44 101 LEU A C 1
ATOM 826 O O . LEU A 1 101 ? 11.993 -3.752 -17.539 1.00 97.44 101 LEU A O 1
ATOM 830 N N . ASN A 1 102 ? 11.478 -3.959 -19.715 1.00 97.62 102 ASN A N 1
ATOM 831 C CA . ASN A 1 102 ? 12.468 -5.002 -19.985 1.00 97.62 102 ASN A CA 1
ATOM 832 C C . ASN A 1 102 ? 13.909 -4.476 -19.845 1.00 97.62 102 ASN A C 1
ATOM 834 O O . ASN A 1 102 ? 14.714 -5.080 -19.138 1.00 97.62 102 ASN A O 1
ATOM 838 N N . MET A 1 103 ? 14.226 -3.327 -20.454 1.00 96.25 103 MET A N 1
ATOM 839 C CA . MET A 1 103 ? 15.571 -2.731 -20.411 1.00 96.25 103 MET A CA 1
ATOM 840 C C . MET A 1 103 ? 16.027 -2.390 -18.986 1.00 96.25 103 MET A C 1
ATOM 842 O O . MET A 1 103 ? 17.202 -2.549 -18.660 1.00 96.25 103 MET A O 1
ATOM 846 N N . TYR A 1 104 ? 15.096 -1.960 -18.133 1.00 95.19 104 TYR A N 1
ATOM 847 C CA . TYR A 1 104 ? 15.348 -1.670 -16.719 1.00 95.19 104 TYR A CA 1
ATOM 848 C C . TYR A 1 104 ? 15.215 -2.901 -15.810 1.00 95.19 104 TYR A C 1
ATOM 850 O O . TYR A 1 104 ? 15.328 -2.763 -14.597 1.00 95.19 104 TYR A O 1
ATOM 858 N N . LYS A 1 105 ? 14.982 -4.102 -16.367 1.00 95.81 105 LYS A N 1
ATOM 859 C CA . LYS A 1 105 ? 14.769 -5.351 -15.609 1.00 95.81 105 LYS A CA 1
ATOM 860 C C . LYS A 1 105 ? 13.722 -5.196 -14.498 1.00 95.81 105 LYS A C 1
ATOM 862 O O . LYS A 1 105 ? 13.901 -5.690 -13.385 1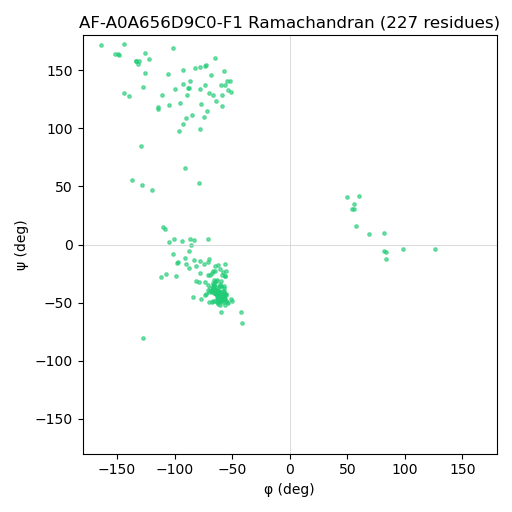.00 95.81 105 LYS A O 1
ATOM 867 N N . PHE A 1 106 ? 12.646 -4.479 -14.808 1.00 96.94 106 PHE A N 1
ATOM 868 C CA . PHE A 1 106 ? 11.620 -4.103 -13.848 1.00 96.94 106 PHE A CA 1
ATOM 869 C C . PHE A 1 106 ? 10.972 -5.327 -13.200 1.00 96.94 106 PHE A C 1
ATOM 871 O O . PHE A 1 106 ? 10.488 -6.228 -13.886 1.00 96.94 106 PHE A O 1
ATOM 878 N N . LYS A 1 107 ? 10.922 -5.335 -11.870 1.00 97.19 107 LYS A N 1
ATOM 879 C CA . LYS A 1 107 ? 10.264 -6.364 -11.065 1.00 97.19 107 LYS A CA 1
ATOM 880 C C . LYS A 1 107 ? 8.852 -5.905 -10.718 1.00 97.19 107 LYS A C 1
ATOM 882 O O . LYS A 1 107 ? 8.684 -4.857 -10.099 1.00 97.19 107 LYS A O 1
ATOM 887 N N . THR A 1 108 ? 7.842 -6.681 -11.109 1.00 98.00 108 THR A N 1
ATOM 888 C CA . THR A 1 108 ? 6.430 -6.368 -10.827 1.00 98.00 108 THR A CA 1
ATOM 889 C C . THR A 1 108 ? 5.989 -6.762 -9.425 1.00 98.00 108 THR A C 1
ATOM 891 O O . THR A 1 108 ? 4.968 -6.256 -8.969 1.00 98.00 108 THR A O 1
ATOM 894 N N . ILE A 1 109 ? 6.723 -7.644 -8.737 1.00 97.62 109 ILE A N 1
ATOM 895 C CA . ILE A 1 109 ? 6.403 -8.034 -7.360 1.00 97.62 109 ILE A CA 1
ATOM 896 C C . ILE A 1 109 ? 6.284 -6.796 -6.468 1.00 97.62 109 ILE A C 1
ATOM 898 O O . ILE A 1 109 ? 7.120 -5.898 -6.531 1.00 97.62 109 ILE A O 1
ATOM 902 N N . GLY A 1 110 ? 5.226 -6.741 -5.662 1.00 97.75 110 GLY A N 1
ATOM 903 C CA . GLY A 1 110 ? 4.913 -5.596 -4.814 1.00 97.75 110 GLY A CA 1
ATOM 904 C C . GLY A 1 110 ? 4.158 -4.465 -5.512 1.00 97.75 110 GLY A C 1
ATOM 905 O O . GLY A 1 110 ? 3.640 -3.600 -4.815 1.00 97.75 110 GLY A O 1
ATOM 906 N N . GLY A 1 111 ? 4.055 -4.466 -6.843 1.00 97.94 111 GLY A N 1
ATOM 907 C CA . GLY A 1 111 ? 3.231 -3.514 -7.584 1.00 97.94 111 GLY A CA 1
ATOM 908 C C . GLY A 1 111 ? 1.746 -3.822 -7.439 1.00 97.94 111 GLY A C 1
ATOM 909 O O . GLY A 1 111 ? 1.342 -4.983 -7.524 1.00 97.94 111 GLY A O 1
ATOM 910 N N . ASP A 1 112 ? 0.938 -2.784 -7.248 1.00 97.88 112 ASP A N 1
ATOM 911 C CA . ASP A 1 112 ? -0.509 -2.917 -7.090 1.00 97.88 112 ASP A CA 1
ATOM 912 C C . ASP A 1 112 ? -1.226 -2.596 -8.399 1.00 97.88 112 ASP A C 1
ATOM 914 O O . ASP A 1 112 ? -0.928 -1.586 -9.030 1.00 97.88 112 ASP A O 1
ATOM 918 N N . ILE A 1 113 ? -2.191 -3.421 -8.808 1.00 96.38 113 ILE A N 1
ATOM 919 C CA . ILE A 1 113 ? -3.115 -3.092 -9.901 1.00 96.38 113 ILE A CA 1
ATOM 920 C C . ILE A 1 113 ? -4.057 -1.990 -9.410 1.00 96.38 113 ILE A C 1
ATOM 922 O O . ILE A 1 113 ? -4.673 -2.137 -8.355 1.00 96.38 113 ILE A O 1
ATOM 926 N N . ALA A 1 114 ? -4.227 -0.906 -10.173 1.00 94.12 114 ALA A N 1
ATOM 927 C CA . ALA A 1 114 ? -5.134 0.174 -9.773 1.00 94.12 114 ALA A CA 1
ATOM 928 C C . ALA A 1 114 ? -6.576 -0.322 -9.605 1.00 94.12 114 ALA A C 1
ATOM 930 O O . ALA A 1 114 ? -7.125 -0.236 -8.504 1.00 94.12 114 ALA A O 1
ATOM 931 N N . SER A 1 115 ? -7.169 -0.897 -10.656 1.00 93.44 115 SER A N 1
ATOM 932 C CA . SER A 1 115 ? -8.505 -1.505 -10.598 1.00 93.44 115 SER A CA 1
ATOM 933 C C . SER A 1 115 ? -8.784 -2.416 -11.805 1.00 93.44 115 SER A C 1
ATOM 935 O O . SER A 1 115 ? -8.033 -2.385 -12.784 1.00 93.44 115 SER A O 1
ATOM 937 N N . PRO A 1 116 ? -9.903 -3.174 -11.816 1.00 89.75 116 PRO A N 1
ATOM 938 C CA . PRO A 1 116 ? -10.328 -3.951 -12.982 1.00 89.75 116 PRO A CA 1
ATOM 939 C C . PRO A 1 116 ? -10.498 -3.125 -14.268 1.00 89.75 116 PRO A C 1
ATOM 941 O O . PRO A 1 116 ? -10.354 -3.663 -15.366 1.00 89.75 116 PRO A O 1
ATOM 944 N N . VAL A 1 117 ? -10.794 -1.827 -14.145 1.00 89.56 117 VAL A N 1
ATOM 945 C CA . VAL A 1 117 ? -11.006 -0.912 -15.280 1.00 89.56 117 VAL A CA 1
ATOM 946 C C . VAL A 1 117 ? -9.797 -0.018 -15.570 1.00 89.56 117 VAL A C 1
ATOM 948 O O . VAL A 1 117 ? -9.788 0.663 -16.591 1.00 89.56 117 VAL A O 1
ATOM 951 N N . ASN A 1 118 ? -8.783 -0.030 -14.700 1.00 91.00 118 ASN A N 1
ATOM 952 C CA . ASN A 1 118 ? -7.562 0.759 -14.817 1.00 91.00 118 ASN A CA 1
ATOM 953 C C . ASN A 1 118 ? -6.340 -0.159 -14.659 1.00 91.00 118 ASN A C 1
ATOM 955 O O . ASN A 1 118 ? -5.806 -0.354 -13.568 1.00 91.00 118 ASN A O 1
ATOM 959 N N . GLN A 1 119 ? -5.941 -0.787 -15.764 1.00 93.00 119 GLN A N 1
ATOM 960 C CA . GLN A 1 119 ? -5.038 -1.940 -15.771 1.00 93.00 119 GLN A CA 1
ATOM 961 C C . GLN A 1 119 ? -3.561 -1.535 -15.883 1.00 93.00 119 GLN A C 1
ATOM 963 O O . GLN A 1 119 ? -2.885 -1.820 -16.872 1.00 93.00 119 GLN A O 1
ATOM 968 N N . HIS A 1 120 ? -3.052 -0.865 -14.852 1.00 96.00 120 HIS A N 1
ATOM 969 C CA . HIS A 1 120 ? -1.630 -0.562 -14.689 1.00 96.00 120 HIS A CA 1
ATOM 970 C C . HIS A 1 120 ? -1.168 -0.872 -13.261 1.00 96.00 120 HIS A C 1
ATOM 972 O O . HIS A 1 120 ? -1.985 -0.905 -12.338 1.00 96.00 120 HIS A O 1
ATOM 978 N N . LEU A 1 121 ? 0.140 -1.088 -13.088 1.00 97.75 121 LEU A N 1
ATOM 979 C CA . LEU A 1 121 ? 0.753 -1.160 -11.764 1.00 97.75 121 LEU A CA 1
ATOM 980 C C . LEU A 1 121 ? 1.129 0.236 -11.287 1.00 97.75 121 LEU A C 1
ATOM 982 O O . LEU A 1 121 ? 1.636 1.026 -12.085 1.00 97.75 121 LEU A O 1
ATOM 986 N N . HIS A 1 122 ? 0.937 0.512 -10.003 1.00 97.06 122 HIS A N 1
ATOM 987 C CA . HIS A 1 122 ? 1.269 1.792 -9.374 1.00 97.06 122 HIS A CA 1
ATOM 988 C C . HIS A 1 122 ? 1.780 1.599 -7.943 1.00 97.06 122 HIS A C 1
ATOM 990 O O . HIS A 1 122 ? 1.786 0.489 -7.406 1.00 97.06 122 HIS A O 1
ATOM 996 N N . ASN A 1 123 ? 2.253 2.691 -7.338 1.00 96.69 123 ASN A N 1
ATOM 997 C CA . ASN A 1 123 ? 2.857 2.701 -6.006 1.00 96.69 123 ASN A CA 1
ATOM 998 C C . ASN A 1 123 ? 1.983 3.350 -4.920 1.00 96.69 123 ASN A C 1
ATOM 1000 O O . ASN A 1 123 ? 2.487 3.651 -3.837 1.00 96.69 123 ASN A O 1
ATOM 1004 N N . TYR A 1 124 ? 0.695 3.602 -5.173 1.00 96.50 124 TYR A N 1
ATOM 1005 C CA . TYR A 1 124 ? -0.149 4.304 -4.200 1.00 96.50 124 TYR A CA 1
ATOM 1006 C C . TYR A 1 124 ? -0.350 3.507 -2.906 1.00 96.50 124 TYR A C 1
ATOM 1008 O O . TYR A 1 124 ? -0.544 4.114 -1.858 1.00 96.50 124 TYR A O 1
ATOM 1016 N N . GLY A 1 125 ? -0.195 2.176 -2.934 1.00 97.00 125 GLY A N 1
ATOM 1017 C CA . GLY A 1 125 ? -0.226 1.326 -1.737 1.00 97.00 125 GLY A CA 1
ATOM 1018 C C . GLY A 1 125 ? 0.781 1.714 -0.645 1.00 97.00 125 GLY A C 1
ATOM 1019 O O . GLY A 1 125 ? 0.582 1.374 0.522 1.00 97.00 125 GLY A O 1
ATOM 1020 N N . LEU A 1 126 ? 1.801 2.517 -0.973 1.00 98.25 126 LEU A N 1
ATOM 1021 C CA . LEU A 1 126 ? 2.697 3.124 0.012 1.00 98.25 126 LEU A CA 1
ATOM 1022 C C . LEU A 1 126 ? 1.969 4.002 1.048 1.00 98.25 126 LEU A C 1
ATOM 1024 O O . LEU A 1 126 ? 2.481 4.187 2.154 1.00 98.25 126 LEU A O 1
ATOM 1028 N N . ILE A 1 127 ? 0.776 4.515 0.722 1.00 97.50 127 ILE A N 1
ATOM 1029 C CA . ILE A 1 127 ? -0.038 5.354 1.613 1.00 97.50 127 ILE A CA 1
ATOM 1030 C C . ILE A 1 127 ? -0.409 4.660 2.927 1.00 97.50 127 ILE A C 1
ATOM 1032 O O . ILE A 1 127 ? -0.631 5.338 3.923 1.00 97.50 127 ILE A O 1
ATOM 1036 N N . CYS A 1 128 ? -0.468 3.327 2.952 1.00 97.88 128 CYS A N 1
ATOM 1037 C CA . CYS A 1 128 ? -0.827 2.564 4.147 1.00 97.88 128 CYS A CA 1
ATOM 1038 C C . CYS A 1 128 ? 0.350 1.781 4.746 1.00 97.88 128 CYS A C 1
ATOM 1040 O O . CYS A 1 128 ? 0.134 0.888 5.565 1.00 97.88 128 CYS A O 1
ATOM 1042 N N . VAL A 1 129 ? 1.600 2.079 4.361 1.00 98.50 129 VAL A N 1
ATOM 1043 C CA . VAL A 1 129 ? 2.798 1.446 4.953 1.00 98.50 129 VAL A CA 1
ATOM 1044 C C . VAL A 1 129 ? 2.800 1.516 6.486 1.00 98.50 129 VAL A C 1
ATOM 1046 O O . VAL A 1 129 ? 3.032 0.476 7.108 1.00 98.50 129 VAL A O 1
ATOM 1049 N N . PRO A 1 130 ? 2.510 2.658 7.140 1.00 98.12 130 PRO A N 1
ATOM 1050 C CA . PRO A 1 130 ? 2.522 2.726 8.603 1.00 98.12 130 PRO A CA 1
ATOM 1051 C C . PRO A 1 130 ? 1.511 1.767 9.230 1.00 98.12 130 PRO A C 1
ATOM 1053 O O . PRO A 1 130 ? 1.804 1.096 10.221 1.00 98.12 130 PRO A O 1
ATOM 1056 N N . GLU A 1 131 ? 0.321 1.673 8.645 1.00 98.62 131 GLU A N 1
ATOM 1057 C CA . GLU A 1 131 ? -0.753 0.813 9.121 1.00 98.62 131 GLU A CA 1
ATOM 1058 C C . GLU A 1 131 ? -0.494 -0.659 8.835 1.00 98.62 131 GLU A C 1
ATOM 1060 O O . GLU A 1 131 ? -0.815 -1.487 9.683 1.00 98.62 131 GLU A O 1
ATOM 1065 N N . MET A 1 132 ? 0.179 -0.992 7.736 1.00 98.69 132 MET A N 1
ATOM 1066 C CA . MET A 1 132 ? 0.651 -2.352 7.481 1.00 98.69 132 MET A CA 1
ATOM 1067 C C . MET A 1 132 ? 1.733 -2.786 8.478 1.00 98.69 132 MET A C 1
ATOM 1069 O O . MET A 1 132 ? 1.684 -3.905 8.989 1.00 98.69 132 MET A O 1
ATOM 1073 N N . LEU A 1 133 ? 2.668 -1.899 8.842 1.00 98.62 133 LEU A N 1
ATOM 1074 C CA . LEU A 1 133 ? 3.660 -2.186 9.886 1.00 98.62 133 LEU A CA 1
ATOM 1075 C C . LEU A 1 133 ? 3.004 -2.355 11.265 1.00 98.62 133 LEU A C 1
ATOM 1077 O O . LEU A 1 133 ? 3.382 -3.244 12.032 1.00 98.62 133 LEU A O 1
ATOM 1081 N N . LYS A 1 134 ? 1.985 -1.547 11.582 1.00 98.56 134 LYS A N 1
ATOM 1082 C CA . LYS A 1 134 ? 1.159 -1.730 12.788 1.00 98.56 134 LYS A CA 1
ATOM 1083 C C . LYS A 1 134 ? 0.380 -3.043 12.745 1.00 98.56 134 LYS A C 1
ATOM 1085 O O . LYS A 1 134 ? 0.316 -3.736 13.757 1.00 98.56 134 LYS A O 1
ATOM 1090 N N . LEU A 1 135 ? -0.189 -3.405 11.596 1.00 98.69 135 LEU A N 1
ATOM 1091 C CA . LEU A 1 135 ? -0.909 -4.661 11.417 1.00 98.69 135 LEU A CA 1
ATOM 1092 C C . LEU A 1 135 ? 0.014 -5.852 11.675 1.00 98.69 135 LEU A C 1
ATOM 1094 O O . LEU A 1 135 ? -0.334 -6.712 12.484 1.00 98.69 135 LEU A O 1
ATOM 1098 N N . TYR A 1 136 ? 1.210 -5.857 11.081 1.00 98.56 136 TYR A N 1
ATOM 1099 C CA . TYR A 1 136 ? 2.250 -6.839 11.381 1.00 98.56 136 TYR A CA 1
ATOM 1100 C C . TYR A 1 136 ? 2.565 -6.868 12.879 1.00 98.56 136 TYR A C 1
ATOM 1102 O O . TYR A 1 136 ? 2.486 -7.919 13.503 1.00 98.56 136 TYR A O 1
ATOM 1110 N N . LYS A 1 137 ? 2.802 -5.714 13.513 1.00 98.12 137 LYS A N 1
ATOM 1111 C CA . LYS A 1 137 ? 3.043 -5.648 14.962 1.00 98.12 137 LYS A CA 1
ATOM 1112 C C . LYS A 1 137 ? 1.917 -6.287 15.784 1.00 98.12 137 LYS A C 1
ATOM 1114 O O . LYS A 1 137 ? 2.191 -6.987 16.757 1.00 98.12 137 LYS A O 1
ATOM 1119 N N . PHE A 1 138 ? 0.658 -6.043 15.434 1.00 98.19 138 PHE A N 1
ATOM 1120 C CA . PHE A 1 138 ? -0.488 -6.543 16.197 1.00 98.19 1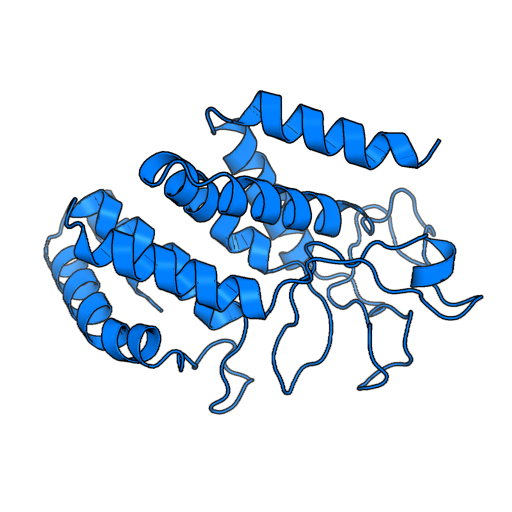38 PHE A CA 1
ATOM 1121 C C . PHE A 1 138 ? -0.807 -8.017 15.942 1.00 98.19 138 PHE A C 1
ATOM 1123 O O . PHE A 1 138 ? -1.417 -8.651 16.803 1.00 98.19 138 PHE A O 1
ATOM 1130 N N . THR A 1 139 ? -0.417 -8.554 14.787 1.00 97.94 139 THR A N 1
ATOM 1131 C CA . THR A 1 139 ? -0.756 -9.921 14.358 1.00 97.94 139 THR A CA 1
ATOM 1132 C C . THR A 1 139 ? 0.421 -10.888 14.415 1.00 97.94 139 THR A C 1
ATOM 1134 O O . THR A 1 139 ? 0.198 -12.081 14.588 1.00 97.94 139 THR A O 1
ATOM 1137 N N . GLN A 1 140 ? 1.650 -10.374 14.326 1.00 97.62 140 GLN A N 1
ATOM 1138 C CA . GLN A 1 140 ? 2.894 -11.128 14.136 1.00 97.62 140 GLN A CA 1
ATOM 1139 C C . GLN A 1 140 ? 2.859 -12.025 12.885 1.00 97.62 140 GLN A C 1
ATOM 1141 O O . GLN A 1 140 ? 3.468 -13.089 12.864 1.00 97.62 140 GLN A O 1
ATOM 1146 N N . ASP A 1 141 ? 2.114 -11.609 11.858 1.00 98.19 141 ASP A N 1
ATOM 1147 C CA . ASP A 1 141 ? 2.026 -12.322 10.585 1.00 98.19 141 ASP A CA 1
ATOM 1148 C C . ASP A 1 141 ? 3.060 -11.774 9.591 1.00 98.19 141 ASP A C 1
ATOM 1150 O O . ASP A 1 141 ? 2.889 -10.689 9.021 1.00 98.19 141 ASP A O 1
ATOM 1154 N N . ASP A 1 142 ? 4.142 -12.533 9.401 1.00 97.75 142 ASP A N 1
ATOM 1155 C CA . ASP A 1 142 ? 5.273 -12.172 8.539 1.00 97.75 142 ASP A CA 1
ATOM 1156 C C . ASP A 1 142 ? 4.845 -11.872 7.098 1.00 97.75 142 ASP A C 1
ATOM 1158 O O . ASP A 1 142 ? 5.474 -11.045 6.433 1.00 97.75 142 ASP A O 1
ATOM 1162 N N . TYR A 1 143 ? 3.741 -12.462 6.623 1.00 97.88 143 TYR A N 1
ATOM 1163 C CA . TYR A 1 143 ? 3.239 -12.219 5.275 1.00 97.88 143 TYR A CA 1
ATOM 1164 C C . TYR A 1 143 ? 2.962 -10.730 5.030 1.00 97.88 143 TYR A C 1
ATOM 1166 O O . TYR A 1 143 ? 3.341 -10.189 3.989 1.00 97.88 143 TYR A O 1
ATOM 1174 N N . TYR A 1 144 ? 2.364 -10.028 5.999 1.00 98.31 144 TYR A N 1
ATOM 1175 C CA . TYR A 1 144 ? 2.088 -8.597 5.861 1.00 98.31 144 TYR A CA 1
ATOM 1176 C C . TYR A 1 144 ? 3.367 -7.765 5.802 1.00 98.31 1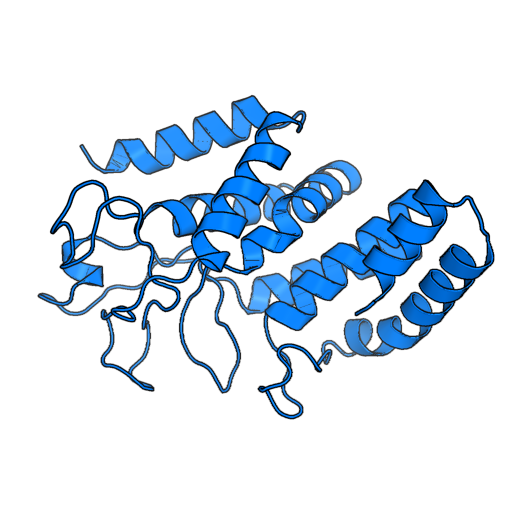44 TYR A C 1
ATOM 1178 O O . TYR A 1 144 ? 3.436 -6.810 5.023 1.00 98.31 144 TYR A O 1
ATOM 1186 N N . LEU A 1 145 ? 4.388 -8.122 6.585 1.00 97.88 145 LEU A N 1
ATOM 1187 C CA . LEU A 1 145 ? 5.672 -7.430 6.552 1.00 97.88 145 LEU A CA 1
ATOM 1188 C C . LEU A 1 145 ? 6.378 -7.655 5.211 1.00 97.88 145 LEU A C 1
ATOM 1190 O O . LEU A 1 145 ? 6.798 -6.689 4.575 1.00 97.88 145 LEU A O 1
ATOM 1194 N N . GLU A 1 146 ? 6.465 -8.903 4.752 1.00 97.31 146 GLU A N 1
ATOM 1195 C CA . GLU A 1 146 ? 7.102 -9.246 3.479 1.00 97.31 146 GLU A CA 1
ATOM 1196 C C . GLU A 1 146 ? 6.444 -8.527 2.299 1.00 97.31 146 GLU A C 1
ATOM 1198 O O . GLU A 1 146 ? 7.127 -7.858 1.527 1.00 97.31 146 GLU A O 1
ATOM 1203 N N . ARG A 1 147 ? 5.110 -8.581 2.192 1.00 97.81 147 ARG A N 1
ATOM 1204 C CA . ARG A 1 147 ? 4.376 -7.914 1.104 1.00 97.81 147 ARG A CA 1
ATOM 1205 C C . ARG A 1 147 ? 4.435 -6.386 1.187 1.00 97.81 147 ARG A C 1
ATOM 1207 O O . ARG A 1 147 ? 4.267 -5.709 0.171 1.00 97.81 147 ARG A O 1
ATOM 1214 N N . THR A 1 148 ? 4.657 -5.824 2.376 1.00 98.25 148 THR A N 1
ATOM 1215 C CA . THR A 1 148 ? 4.911 -4.382 2.546 1.00 98.25 148 THR A CA 1
ATOM 1216 C C . THR A 1 148 ? 6.302 -4.019 2.038 1.00 98.25 148 THR A C 1
ATOM 1218 O O . THR A 1 148 ? 6.458 -3.032 1.324 1.00 98.25 148 THR A O 1
ATOM 1221 N N . ILE A 1 149 ? 7.307 -4.842 2.344 1.00 98.00 149 ILE A N 1
ATOM 1222 C CA . ILE A 1 149 ? 8.676 -4.670 1.845 1.00 98.00 149 ILE A CA 1
ATOM 1223 C C . ILE A 1 149 ? 8.720 -4.812 0.322 1.00 98.00 149 ILE A C 1
ATOM 1225 O O . ILE A 1 149 ? 9.364 -3.992 -0.328 1.00 98.00 149 ILE A O 1
ATOM 1229 N N . ASP A 1 150 ? 7.993 -5.772 -0.254 1.00 97.88 150 ASP A N 1
ATOM 1230 C CA . ASP A 1 150 ? 7.886 -5.922 -1.709 1.00 97.88 150 ASP A CA 1
ATOM 1231 C C . ASP A 1 150 ? 7.358 -4.635 -2.364 1.00 97.88 150 ASP A C 1
ATOM 1233 O O . ASP A 1 150 ? 7.946 -4.152 -3.328 1.00 97.88 150 ASP A O 1
ATOM 1237 N N . ASN A 1 151 ? 6.301 -4.025 -1.813 1.00 98.31 151 ASN A N 1
ATOM 1238 C CA . ASN A 1 151 ? 5.731 -2.772 -2.326 1.00 98.31 151 ASN A CA 1
ATOM 1239 C C . ASN A 1 151 ? 6.685 -1.571 -2.183 1.00 98.31 151 ASN A C 1
ATOM 1241 O O . ASN A 1 151 ? 6.785 -0.737 -3.088 1.00 98.31 151 ASN A O 1
ATOM 1245 N N . ILE A 1 152 ? 7.450 -1.507 -1.088 1.00 98.00 152 ILE A N 1
ATOM 1246 C CA . ILE A 1 152 ? 8.509 -0.503 -0.918 1.00 98.00 152 ILE A CA 1
ATOM 1247 C C . ILE A 1 152 ? 9.584 -0.683 -1.993 1.00 98.00 152 ILE A C 1
ATOM 1249 O O . ILE A 1 152 ? 9.916 0.274 -2.688 1.00 98.00 152 ILE A O 1
ATOM 1253 N N . CYS A 1 153 ? 10.098 -1.901 -2.166 1.00 97.56 153 CYS A N 1
ATOM 1254 C CA . CYS A 1 153 ? 11.123 -2.209 -3.161 1.00 97.56 153 CYS A CA 1
ATOM 1255 C C . CYS A 1 153 ? 10.637 -1.934 -4.590 1.00 97.56 153 CYS A C 1
ATOM 1257 O O . CYS A 1 153 ? 11.361 -1.307 -5.363 1.00 97.56 153 CYS A O 1
ATOM 1259 N N . PHE A 1 154 ? 9.396 -2.318 -4.913 1.00 97.69 154 PHE A N 1
ATOM 1260 C CA . PHE A 1 154 ? 8.747 -2.021 -6.190 1.00 97.69 154 PHE A CA 1
ATOM 1261 C C . PHE A 1 154 ? 8.852 -0.533 -6.545 1.00 97.69 154 PHE A C 1
ATOM 1263 O O . PHE A 1 154 ? 9.284 -0.170 -7.642 1.00 97.69 154 PHE A O 1
ATOM 1270 N N . SER A 1 155 ? 8.516 0.317 -5.574 1.00 96.69 155 SER A N 1
ATOM 1271 C CA . SER A 1 155 ? 8.378 1.765 -5.732 1.00 96.69 155 SER A CA 1
ATOM 1272 C C . SER A 1 155 ? 9.699 2.511 -5.940 1.00 96.69 155 SER A C 1
ATOM 1274 O O . SER A 1 155 ? 9.692 3.670 -6.351 1.00 96.69 155 SER A O 1
ATOM 1276 N N . LEU A 1 156 ? 10.837 1.875 -5.659 1.00 95.38 156 LEU A N 1
ATOM 1277 C CA . LEU A 1 156 ? 12.163 2.494 -5.754 1.00 95.38 156 LEU A CA 1
ATOM 1278 C C . LEU A 1 156 ? 12.822 2.313 -7.126 1.00 95.38 156 LEU A C 1
ATOM 1280 O O . LEU A 1 156 ? 13.820 2.971 -7.410 1.00 95.38 156 LEU A O 1
ATOM 1284 N N . GLN A 1 157 ? 12.275 1.443 -7.979 1.00 94.81 157 GLN A N 1
ATOM 1285 C CA . GLN A 1 157 ? 12.922 1.031 -9.230 1.00 94.81 157 GLN A CA 1
ATOM 1286 C C . GLN A 1 157 ? 12.956 2.131 -10.304 1.00 94.81 157 GLN A C 1
ATOM 1288 O O . GLN A 1 157 ? 13.828 2.120 -11.166 1.00 94.81 157 GLN A O 1
ATOM 1293 N N . PHE A 1 158 ? 12.013 3.079 -10.269 1.00 94.62 158 PHE A N 1
ATOM 1294 C CA . PHE A 1 158 ? 11.794 4.058 -11.344 1.00 94.62 158 PHE A CA 1
ATOM 1295 C C . PHE A 1 158 ? 11.756 5.508 -10.842 1.00 94.62 158 PHE A C 1
ATOM 1297 O O . PHE A 1 158 ? 10.859 6.287 -11.158 1.00 94.62 158 PHE A O 1
ATOM 1304 N N . ILE A 1 159 ? 12.775 5.893 -10.076 1.00 95.56 159 ILE A N 1
ATOM 1305 C CA . ILE A 1 159 ? 13.052 7.294 -9.737 1.00 95.56 159 ILE A CA 1
ATOM 1306 C C . ILE A 1 159 ? 14.246 7.745 -10.581 1.00 95.56 159 ILE A C 1
ATOM 1308 O O . ILE A 1 159 ? 15.326 7.166 -10.482 1.00 95.56 159 ILE A O 1
ATOM 1312 N N . ALA A 1 160 ? 14.068 8.773 -11.413 1.00 96.00 160 ALA A N 1
ATOM 1313 C CA . ALA A 1 160 ? 15.110 9.237 -12.328 1.00 96.00 160 ALA A CA 1
ATOM 1314 C C . ALA A 1 160 ? 16.377 9.662 -11.565 1.00 96.00 160 ALA A C 1
ATOM 1316 O O . ALA A 1 160 ? 16.355 10.586 -10.745 1.00 96.00 160 ALA A O 1
ATOM 1317 N N . ARG A 1 161 ? 17.503 9.000 -11.845 1.00 94.31 161 ARG A N 1
ATOM 1318 C CA . ARG A 1 161 ? 18.759 9.167 -11.087 1.00 94.31 161 ARG A CA 1
ATOM 1319 C C . ARG A 1 161 ? 19.549 10.401 -11.529 1.00 94.31 161 ARG A C 1
ATOM 1321 O O . ARG A 1 161 ? 20.238 11.038 -10.727 1.00 94.31 161 ARG A O 1
ATOM 1328 N N . PHE A 1 162 ? 19.432 10.744 -12.805 1.00 96.69 162 PHE A N 1
ATOM 1329 C CA . PHE A 1 162 ? 20.075 11.872 -13.475 1.00 96.69 162 PHE A CA 1
ATOM 1330 C C . PHE A 1 162 ? 19.170 12.393 -14.600 1.00 96.69 162 PHE A C 1
ATOM 1332 O O . PHE A 1 162 ? 18.241 11.704 -15.023 1.00 96.69 162 PHE A O 1
ATOM 1339 N N . ASP A 1 163 ? 19.435 13.608 -15.082 1.00 97.50 163 ASP A N 1
ATOM 1340 C CA . ASP A 1 163 ? 18.684 14.181 -16.201 1.00 97.50 163 ASP A CA 1
ATOM 1341 C C . ASP A 1 163 ? 18.901 13.346 -17.467 1.00 97.50 163 ASP A C 1
ATOM 1343 O O . ASP A 1 163 ? 20.031 13.141 -17.907 1.00 97.50 163 ASP A O 1
ATOM 1347 N N . GLY A 1 164 ? 17.804 12.864 -18.043 1.00 94.56 164 GLY A N 1
ATOM 1348 C CA . GLY A 1 164 ? 17.792 12.024 -19.234 1.00 94.56 164 GLY A CA 1
ATOM 1349 C C . GLY A 1 164 ? 17.666 10.520 -18.982 1.00 94.56 164 GLY A C 1
ATOM 1350 O O . GLY A 1 164 ? 17.527 9.820 -19.976 1.00 94.56 164 GLY A O 1
ATOM 1351 N N . ASP A 1 165 ? 17.648 10.032 -17.726 1.00 94.38 165 ASP A N 1
ATOM 1352 C CA . ASP A 1 165 ? 17.656 8.590 -17.368 1.00 94.38 165 ASP A CA 1
ATOM 1353 C C . ASP A 1 165 ? 16.747 7.745 -18.281 1.00 94.38 165 ASP A C 1
ATOM 1355 O O . ASP A 1 165 ? 17.235 7.024 -19.145 1.00 94.38 165 ASP A O 1
ATOM 1359 N N . PHE A 1 166 ? 15.432 7.941 -18.190 1.00 93.19 166 PHE A N 1
ATOM 1360 C CA . PHE A 1 166 ? 14.434 7.364 -19.097 1.00 93.19 166 PHE A CA 1
ATOM 1361 C C . PHE A 1 166 ? 13.645 8.465 -19.817 1.00 93.19 166 PHE A C 1
ATOM 1363 O O . PHE A 1 166 ? 12.416 8.450 -19.864 1.00 93.19 166 PHE A O 1
ATOM 1370 N N . ASN A 1 167 ? 14.362 9.459 -20.354 1.00 92.88 167 ASN A N 1
ATOM 1371 C CA . ASN A 1 167 ? 13.770 10.692 -20.890 1.00 92.88 167 ASN A CA 1
ATOM 1372 C C . ASN A 1 167 ? 12.981 11.485 -19.822 1.00 92.88 167 ASN A C 1
ATOM 1374 O O . ASN A 1 167 ? 11.891 12.002 -20.070 1.00 92.88 167 ASN A O 1
ATOM 1378 N N . ALA A 1 168 ? 13.545 11.558 -18.615 1.00 94.88 168 ALA A N 1
ATOM 1379 C CA . ALA A 1 168 ? 12.988 12.267 -17.468 1.00 94.88 168 ALA A CA 1
ATOM 1380 C C . ALA A 1 168 ? 14.057 13.151 -16.805 1.00 94.88 168 ALA A C 1
ATOM 1382 O O . ALA A 1 168 ? 15.251 12.876 -16.923 1.00 94.88 168 ALA A O 1
ATOM 1383 N N . PHE A 1 169 ? 13.643 14.203 -16.101 1.00 96.00 169 PHE A N 1
ATOM 1384 C CA . PHE A 1 169 ? 14.541 14.988 -15.249 1.00 96.00 169 PHE A CA 1
ATOM 1385 C C . PHE A 1 169 ? 14.803 14.266 -13.931 1.00 96.00 169 PHE A C 1
ATOM 1387 O O . PHE A 1 169 ? 13.961 13.507 -13.448 1.00 96.00 169 PHE A O 1
ATOM 1394 N N . LYS A 1 170 ? 15.961 14.524 -13.324 1.00 96.25 170 LYS A N 1
ATOM 1395 C CA . LYS A 1 170 ? 16.359 13.934 -12.048 1.00 96.25 170 LYS A CA 1
ATOM 1396 C C . LYS A 1 170 ? 15.262 14.103 -10.993 1.00 96.25 170 LYS A C 1
ATOM 1398 O O . LYS A 1 170 ? 14.758 15.200 -10.765 1.00 96.25 170 LYS A O 1
ATOM 1403 N N . GLY A 1 171 ? 14.941 13.005 -10.315 1.00 94.25 171 GLY A N 1
ATOM 1404 C CA . GLY A 1 171 ? 13.917 12.939 -9.278 1.00 94.25 171 GLY A CA 1
ATOM 1405 C C . GLY A 1 171 ? 12.494 12.740 -9.796 1.00 94.25 171 GLY A C 1
ATOM 1406 O O . GLY A 1 171 ? 11.614 12.528 -8.976 1.00 94.25 171 GLY A O 1
ATOM 1407 N N . MET A 1 172 ? 12.241 12.769 -11.109 1.00 96.25 172 MET A N 1
ATOM 1408 C CA . MET A 1 172 ? 10.925 12.424 -11.659 1.00 96.25 172 MET A CA 1
ATOM 1409 C C . MET A 1 172 ? 10.617 10.932 -11.481 1.00 96.25 172 MET A C 1
ATOM 1411 O O . MET A 1 172 ? 11.508 10.088 -11.582 1.00 96.25 172 MET A O 1
ATOM 1415 N N . MET A 1 173 ? 9.338 10.619 -11.270 1.00 96.19 173 MET A N 1
ATOM 1416 C CA . MET A 1 173 ? 8.831 9.254 -11.114 1.00 96.19 173 MET A CA 1
ATOM 1417 C C . MET A 1 173 ? 7.495 9.104 -11.859 1.00 96.19 173 MET A C 1
ATOM 1419 O O . MET A 1 173 ? 6.601 9.936 -11.653 1.00 96.19 173 MET A O 1
ATOM 1423 N N . PRO A 1 174 ? 7.348 8.091 -12.733 1.00 95.44 174 PRO A N 1
ATOM 1424 C CA . PRO A 1 174 ? 6.085 7.789 -13.389 1.00 95.44 174 PRO A CA 1
ATOM 1425 C C . PRO A 1 174 ? 5.100 7.146 -12.406 1.00 95.44 174 PRO A C 1
ATOM 1427 O O . PRO A 1 174 ? 5.497 6.483 -11.452 1.00 95.44 174 PRO A O 1
ATOM 1430 N N . GLU A 1 175 ? 3.811 7.322 -12.675 1.00 95.06 175 GLU A N 1
ATOM 1431 C CA . GLU A 1 175 ? 2.738 6.687 -11.900 1.00 95.06 175 GLU A CA 1
ATOM 1432 C C . GLU A 1 175 ? 2.450 5.259 -12.376 1.00 95.06 175 GLU A C 1
ATOM 1434 O O . GLU A 1 175 ? 2.296 4.349 -11.566 1.00 95.06 175 GLU A O 1
ATOM 1439 N N . GLN A 1 176 ? 2.367 5.075 -13.697 1.00 96.38 176 GLN A N 1
ATOM 1440 C CA . GLN A 1 176 ? 1.789 3.874 -14.295 1.00 96.38 176 GLN A CA 1
ATOM 1441 C C . GLN A 1 176 ? 2.856 3.030 -14.988 1.00 96.38 176 GLN A C 1
ATOM 1443 O O . GLN A 1 176 ? 3.576 3.525 -15.864 1.00 96.38 176 GLN A O 1
ATOM 1448 N N . PHE A 1 177 ? 2.893 1.744 -14.645 1.00 97.56 177 PHE A N 1
ATOM 1449 C CA . PHE A 1 177 ? 3.717 0.721 -15.285 1.00 97.56 177 PHE A CA 1
ATOM 1450 C C . PHE A 1 177 ? 2.798 -0.303 -15.970 1.00 97.56 177 PHE A C 1
ATOM 1452 O O . PHE A 1 177 ? 1.984 -0.960 -15.315 1.00 97.56 177 PHE A O 1
ATOM 1459 N N . TYR A 1 178 ? 2.877 -0.422 -17.297 1.00 97.69 178 TYR A N 1
ATOM 1460 C CA . TYR A 1 178 ? 1.907 -1.195 -18.080 1.00 97.69 178 TYR A CA 1
ATOM 1461 C C . TYR A 1 178 ? 2.339 -2.655 -18.223 1.00 97.69 178 TYR A C 1
ATOM 1463 O O . TYR A 1 178 ? 3.286 -2.980 -18.943 1.00 97.69 178 TYR A O 1
ATOM 1471 N N . TYR A 1 179 ? 1.615 -3.537 -17.535 1.00 96.75 179 TYR A N 1
ATOM 1472 C CA . TYR A 1 179 ? 1.861 -4.981 -17.517 1.00 96.75 179 TYR A CA 1
ATOM 1473 C C . TYR A 1 179 ? 0.981 -5.772 -18.498 1.00 96.75 179 TYR A C 1
ATOM 1475 O O . TYR A 1 179 ? 1.297 -6.909 -18.838 1.00 96.75 179 TYR A O 1
ATOM 1483 N N . VAL A 1 180 ? -0.082 -5.145 -18.998 1.00 95.56 180 VAL A N 1
ATOM 1484 C CA . VAL A 1 180 ? -0.983 -5.656 -20.038 1.00 95.56 180 VAL A CA 1
ATOM 1485 C C . VAL A 1 180 ? -1.190 -4.590 -21.111 1.00 95.56 180 VAL A C 1
ATOM 1487 O O . VAL A 1 180 ? -0.990 -3.401 -20.859 1.00 95.56 180 VAL A O 1
ATOM 1490 N N . ASP A 1 181 ? -1.582 -5.021 -22.310 1.00 93.94 181 ASP A N 1
ATOM 1491 C CA . ASP A 1 181 ? -1.939 -4.114 -23.399 1.00 93.94 181 ASP A CA 1
ATOM 1492 C C . ASP A 1 181 ? -3.350 -3.570 -23.147 1.00 93.94 181 ASP A C 1
ATOM 1494 O O . ASP A 1 181 ? -4.346 -4.269 -23.341 1.00 93.94 181 ASP A O 1
ATOM 1498 N N . TRP A 1 182 ? -3.423 -2.352 -22.612 1.00 89.00 182 TRP A N 1
ATOM 1499 C CA . TRP A 1 182 ? -4.682 -1.709 -22.230 1.00 89.00 182 TRP A CA 1
ATOM 1500 C C . TRP A 1 182 ? -4.813 -0.310 -22.839 1.00 89.00 182 TRP A C 1
ATOM 1502 O O . TRP A 1 182 ? -5.484 -0.142 -23.853 1.00 89.00 182 TRP A O 1
ATOM 1512 N N . ILE A 1 183 ? -4.172 0.701 -22.239 1.00 91.00 183 ILE A N 1
ATOM 1513 C CA . ILE A 1 183 ? -4.073 2.064 -22.803 1.00 91.00 183 ILE A CA 1
ATOM 1514 C C . ILE A 1 183 ? -2.732 2.280 -23.505 1.00 91.00 183 ILE A C 1
ATOM 1516 O O . ILE A 1 183 ? -2.622 3.097 -24.422 1.00 91.00 183 ILE A O 1
ATOM 1520 N N . ARG A 1 184 ? -1.698 1.559 -23.072 1.00 93.75 184 ARG A N 1
ATOM 1521 C CA . ARG A 1 184 ? -0.376 1.564 -23.688 1.00 93.75 184 ARG A CA 1
AT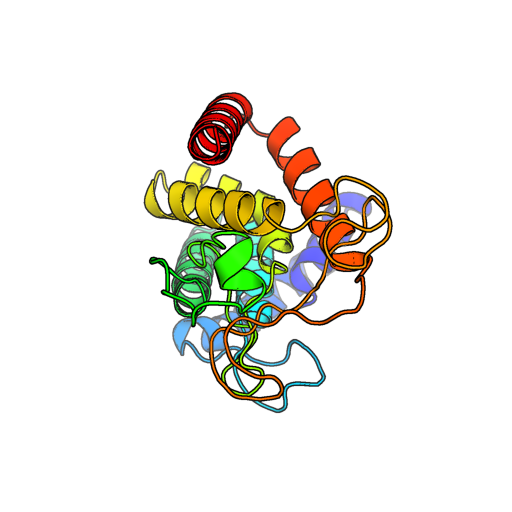OM 1522 C C . ARG A 1 184 ? 0.119 0.132 -23.862 1.00 93.75 184 ARG A C 1
ATOM 1524 O O . ARG A 1 184 ? -0.318 -0.737 -23.106 1.00 93.75 184 ARG A O 1
ATOM 1531 N N . PRO A 1 185 ? 1.062 -0.095 -24.794 1.00 96.06 185 PRO A N 1
ATOM 1532 C CA . PRO A 1 185 ? 1.664 -1.406 -24.978 1.00 96.06 185 PRO A CA 1
ATOM 1533 C C . PRO A 1 185 ? 2.316 -1.939 -23.698 1.00 96.06 185 PRO A C 1
ATOM 1535 O O . PRO A 1 185 ? 2.875 -1.173 -22.903 1.00 96.06 185 PRO A O 1
ATOM 1538 N N . VAL A 1 186 ? 2.310 -3.264 -23.546 1.00 97.50 186 VAL A N 1
ATOM 1539 C CA . VAL A 1 186 ? 3.016 -3.982 -22.471 1.00 97.50 186 VAL A CA 1
ATOM 1540 C C . VAL A 1 186 ? 4.481 -3.554 -22.398 1.00 97.50 186 VAL A C 1
ATOM 1542 O O . VAL A 1 186 ? 5.146 -3.380 -23.419 1.00 97.50 186 VAL A O 1
ATOM 1545 N N . GLY A 1 187 ? 5.006 -3.422 -21.181 1.00 97.50 187 GLY A N 1
ATOM 1546 C CA . GLY A 1 187 ? 6.411 -3.096 -20.951 1.00 97.50 187 GLY A CA 1
ATOM 1547 C C . GLY A 1 187 ? 6.727 -1.606 -21.068 1.00 97.50 187 GLY A C 1
ATOM 1548 O O . GLY A 1 187 ? 7.899 -1.228 -21.080 1.00 97.50 187 GLY A O 1
ATOM 1549 N N . THR A 1 188 ? 5.706 -0.750 -21.159 1.00 97.06 188 THR A N 1
ATOM 1550 C CA . THR A 1 188 ? 5.862 0.709 -21.187 1.00 97.06 188 THR A CA 1
ATOM 1551 C C . THR A 1 188 ? 5.564 1.354 -19.834 1.00 97.06 188 THR A C 1
ATOM 1553 O O . THR A 1 188 ? 5.049 0.716 -18.916 1.00 97.06 188 THR A O 1
ATOM 1556 N N . ILE A 1 189 ? 5.895 2.640 -19.711 1.00 96.50 189 ILE A N 1
ATOM 1557 C CA . ILE A 1 189 ? 5.540 3.485 -18.566 1.00 96.50 189 ILE A CA 1
ATOM 1558 C C . ILE A 1 189 ? 4.740 4.695 -19.035 1.00 96.50 189 ILE A C 1
ATOM 1560 O O . ILE A 1 189 ? 4.828 5.109 -20.197 1.00 96.50 189 ILE A O 1
ATOM 1564 N N . LEU A 1 190 ? 3.996 5.312 -18.122 1.00 95.31 190 LEU A N 1
ATOM 1565 C CA . LEU A 1 190 ? 3.443 6.637 -18.360 1.00 95.31 190 LEU A CA 1
ATOM 1566 C C . LEU A 1 190 ? 4.575 7.668 -18.306 1.00 95.31 190 LEU A C 1
ATOM 1568 O O . LEU A 1 190 ? 5.176 7.896 -17.262 1.00 95.31 190 LEU A O 1
ATOM 1572 N N . THR A 1 191 ? 4.854 8.323 -19.432 1.00 90.12 191 THR A N 1
ATOM 1573 C CA . THR A 1 191 ? 5.915 9.337 -19.565 1.00 90.12 191 THR A CA 1
ATOM 1574 C C . THR A 1 191 ? 5.489 10.695 -18.993 1.00 90.12 191 THR A C 1
ATOM 1576 O O . THR A 1 191 ? 5.514 11.711 -19.686 1.00 90.12 191 THR A O 1
ATOM 1579 N N . LEU A 1 192 ? 5.027 10.704 -17.744 1.00 91.38 192 LEU A N 1
ATOM 1580 C CA . LEU A 1 192 ? 4.632 11.891 -16.992 1.00 91.38 192 LEU A CA 1
ATOM 1581 C C . LEU A 1 192 ? 5.014 11.690 -15.525 1.00 91.38 192 LEU A C 1
ATOM 1583 O O . LEU A 1 192 ? 4.682 10.666 -14.928 1.00 91.38 192 LEU A O 1
ATOM 1587 N N . SER A 1 193 ? 5.697 12.677 -14.944 1.00 93.12 193 SER A N 1
ATOM 1588 C CA . SER A 1 193 ? 6.038 12.638 -13.523 1.00 93.12 193 SER A CA 1
ATOM 1589 C C . SER A 1 193 ? 4.841 13.016 -12.667 1.00 93.12 193 SER A C 1
ATOM 1591 O O . SER A 1 193 ? 4.221 14.051 -12.904 1.00 93.12 193 SER A O 1
ATOM 1593 N N . HIS A 1 194 ? 4.592 12.236 -11.619 1.00 94.44 194 HIS A N 1
ATOM 1594 C CA . HIS A 1 194 ? 3.511 12.486 -10.671 1.00 94.44 194 HIS A CA 1
ATOM 1595 C C . HIS A 1 194 ? 4.092 12.810 -9.297 1.00 94.44 194 HIS A C 1
ATOM 1597 O O . HIS A 1 194 ? 4.800 12.011 -8.687 1.00 94.44 194 HIS A O 1
ATOM 1603 N N . ALA A 1 195 ? 3.817 14.022 -8.807 1.00 93.81 195 ALA A N 1
ATOM 1604 C CA . ALA A 1 195 ? 4.380 14.498 -7.542 1.00 93.81 195 ALA A CA 1
ATOM 1605 C C . ALA A 1 195 ? 3.908 13.660 -6.343 1.00 93.81 195 ALA A C 1
ATOM 1607 O O . ALA A 1 195 ? 4.657 13.472 -5.385 1.00 93.81 195 ALA A O 1
ATOM 1608 N N . TRP A 1 196 ? 2.686 13.126 -6.410 1.00 94.25 196 TRP A N 1
ATOM 1609 C CA . TRP A 1 196 ? 2.141 12.288 -5.350 1.00 94.25 196 TRP A CA 1
ATOM 1610 C C . TRP A 1 196 ? 2.912 10.968 -5.211 1.00 94.25 196 TRP A C 1
ATOM 1612 O O . TRP A 1 196 ? 3.117 10.533 -4.082 1.00 94.25 196 TRP A O 1
ATOM 1622 N N . CYS A 1 197 ? 3.422 10.374 -6.302 1.00 96.25 197 CYS A N 1
ATOM 1623 C CA . CYS A 1 197 ? 4.198 9.129 -6.244 1.00 96.25 197 CYS A CA 1
ATOM 1624 C C . CYS A 1 197 ? 5.451 9.305 -5.379 1.00 96.25 197 CYS A C 1
ATOM 1626 O O . CYS A 1 197 ? 5.719 8.496 -4.493 1.00 96.25 197 CYS A O 1
ATOM 1628 N N . LEU A 1 198 ? 6.173 10.411 -5.585 1.00 95.69 198 LEU A N 1
ATOM 1629 C CA . LEU A 1 198 ? 7.343 10.781 -4.784 1.00 95.69 198 LEU A CA 1
ATOM 1630 C C . LEU A 1 198 ? 6.958 11.135 -3.348 1.00 95.69 198 LEU A C 1
ATOM 1632 O O . LEU A 1 198 ? 7.659 10.755 -2.412 1.00 95.69 198 LEU A O 1
ATOM 1636 N N . GLY A 1 199 ? 5.836 11.837 -3.168 1.00 96.94 199 GLY A N 1
ATOM 1637 C CA . GLY A 1 199 ? 5.283 12.134 -1.849 1.00 96.94 199 GLY A CA 1
ATOM 1638 C C . GLY A 1 199 ? 5.027 10.864 -1.036 1.00 96.94 199 GLY A C 1
ATOM 1639 O O . GLY A 1 199 ? 5.396 10.815 0.133 1.00 96.94 199 GLY A O 1
ATOM 1640 N N . MET A 1 200 ? 4.487 9.819 -1.667 1.00 96.88 200 MET A N 1
ATOM 1641 C CA . MET A 1 200 ? 4.243 8.526 -1.025 1.00 96.88 200 MET A CA 1
ATOM 1642 C C . MET A 1 200 ? 5.534 7.770 -0.702 1.00 96.88 200 MET A C 1
ATOM 1644 O O . MET A 1 200 ? 5.638 7.190 0.376 1.00 96.88 200 MET A O 1
ATOM 1648 N N . VAL A 1 201 ? 6.551 7.834 -1.570 1.00 97.00 201 VAL A N 1
ATOM 1649 C CA . VAL A 1 201 ? 7.889 7.296 -1.257 1.00 97.00 201 VAL A CA 1
ATOM 1650 C C . VAL A 1 201 ? 8.472 7.990 -0.026 1.00 97.00 201 VAL A C 1
ATOM 1652 O O . VAL A 1 201 ? 8.910 7.324 0.909 1.00 97.00 201 VAL A O 1
ATOM 1655 N N . ILE A 1 202 ? 8.440 9.324 0.017 1.00 97.00 202 ILE A N 1
ATOM 1656 C CA . ILE A 1 202 ? 8.940 10.090 1.166 1.00 97.00 202 ILE A CA 1
ATOM 1657 C C . ILE A 1 202 ? 8.147 9.741 2.429 1.00 97.00 202 ILE A C 1
ATOM 1659 O O . ILE A 1 202 ? 8.753 9.470 3.465 1.00 97.00 202 ILE A O 1
ATOM 1663 N N . TYR A 1 203 ? 6.816 9.713 2.343 1.00 97.56 203 TYR A N 1
ATOM 1664 C CA . TYR A 1 203 ? 5.930 9.375 3.455 1.00 97.56 203 TYR A CA 1
ATOM 1665 C C . TYR A 1 203 ? 6.251 7.996 4.041 1.00 97.56 203 TYR A C 1
ATOM 1667 O O . TYR A 1 203 ? 6.538 7.893 5.234 1.00 97.56 203 TYR A O 1
ATOM 1675 N N . ALA A 1 204 ? 6.313 6.963 3.196 1.00 97.75 204 ALA A N 1
ATOM 1676 C CA . ALA A 1 204 ? 6.649 5.610 3.620 1.00 97.75 204 ALA A CA 1
ATOM 1677 C C . ALA A 1 204 ? 8.017 5.559 4.316 1.00 97.75 204 ALA A C 1
ATOM 1679 O O . ALA A 1 204 ? 8.147 4.957 5.380 1.00 97.75 204 ALA A O 1
ATOM 1680 N N . PHE A 1 205 ? 9.033 6.230 3.766 1.00 96.94 205 PHE A N 1
ATOM 1681 C CA . PHE A 1 205 ? 10.372 6.239 4.357 1.00 96.94 205 PHE A CA 1
ATOM 1682 C C . PHE A 1 205 ? 10.431 6.970 5.695 1.00 96.94 205 PHE A C 1
ATOM 1684 O O . PHE A 1 205 ? 11.074 6.466 6.616 1.00 96.94 205 PHE A O 1
ATOM 1691 N N . VAL A 1 206 ? 9.751 8.112 5.836 1.00 97.38 206 VAL A N 1
ATOM 1692 C CA . VAL A 1 206 ? 9.635 8.809 7.127 1.00 97.38 206 VAL A CA 1
ATOM 1693 C C . VAL A 1 206 ? 9.028 7.873 8.171 1.00 97.38 206 VAL A C 1
ATOM 1695 O O . VAL A 1 206 ? 9.603 7.696 9.243 1.00 97.38 206 VAL A O 1
ATOM 1698 N N . SER A 1 207 ? 7.942 7.179 7.832 1.00 96.62 207 SER A N 1
ATOM 1699 C CA . SER A 1 207 ? 7.308 6.232 8.750 1.00 96.62 207 SER A CA 1
ATOM 1700 C C . SER A 1 207 ? 8.170 5.006 9.061 1.00 96.62 207 SER A C 1
ATOM 1702 O O . SER A 1 207 ? 8.165 4.529 10.194 1.00 96.62 207 SER A O 1
ATOM 1704 N N . ILE A 1 208 ? 8.959 4.508 8.103 1.00 97.25 208 ILE A N 1
ATOM 1705 C CA . ILE A 1 208 ? 9.926 3.426 8.343 1.00 97.25 208 ILE A CA 1
ATOM 1706 C C . ILE A 1 208 ? 11.013 3.885 9.317 1.00 97.25 208 ILE A C 1
ATOM 1708 O O . ILE A 1 208 ? 11.361 3.126 10.222 1.00 97.25 208 ILE A O 1
ATOM 1712 N N . PHE A 1 209 ? 11.532 5.110 9.172 1.00 96.75 209 PHE A N 1
ATOM 1713 C CA . PHE A 1 209 ? 12.542 5.664 10.080 1.00 96.75 209 PHE A CA 1
ATOM 1714 C C . PHE A 1 209 ? 12.052 5.761 11.529 1.00 96.75 209 PHE A C 1
ATOM 1716 O O . PHE A 1 209 ? 12.855 5.575 12.444 1.00 96.75 209 PHE A O 1
ATOM 1723 N N . GLU A 1 210 ? 10.762 6.029 11.725 1.00 95.25 210 GLU A N 1
ATOM 1724 C CA . GLU A 1 210 ? 10.106 6.091 13.036 1.00 95.25 210 GLU A CA 1
ATOM 1725 C C . GLU A 1 210 ? 9.687 4.710 13.571 1.00 95.25 210 GLU A C 1
ATOM 1727 O O . GLU A 1 210 ? 9.357 4.571 14.750 1.00 95.25 210 GLU A O 1
ATOM 1732 N N . SER A 1 211 ? 9.704 3.678 12.724 1.00 95.75 211 SER A N 1
ATOM 1733 C CA . SER A 1 211 ? 9.299 2.321 13.091 1.00 95.75 211 SER A CA 1
ATOM 1734 C C . SER A 1 211 ? 10.407 1.538 13.803 1.00 95.75 211 SER A C 1
ATOM 1736 O O . SER A 1 211 ? 11.597 1.688 13.525 1.00 95.75 211 SER A O 1
ATOM 1738 N N . GLU A 1 212 ? 10.010 0.594 14.660 1.00 96.38 212 GLU A N 1
ATOM 1739 C CA . GLU A 1 212 ? 10.936 -0.360 15.293 1.00 96.38 212 GLU A CA 1
ATOM 1740 C C . GLU A 1 212 ? 11.516 -1.393 14.307 1.00 96.38 212 GLU A C 1
ATOM 1742 O O . GLU A 1 212 ? 12.496 -2.066 14.615 1.00 96.38 212 GLU A O 1
ATOM 1747 N N . PHE A 1 213 ? 10.946 -1.492 13.101 1.00 96.94 213 PHE A N 1
ATOM 1748 C CA . PHE A 1 213 ? 11.361 -2.431 12.053 1.00 96.94 213 PHE A CA 1
ATOM 1749 C C . PHE A 1 213 ? 12.362 -1.828 11.060 1.00 96.94 213 PHE A C 1
ATOM 1751 O O . PHE A 1 213 ? 12.768 -2.499 10.110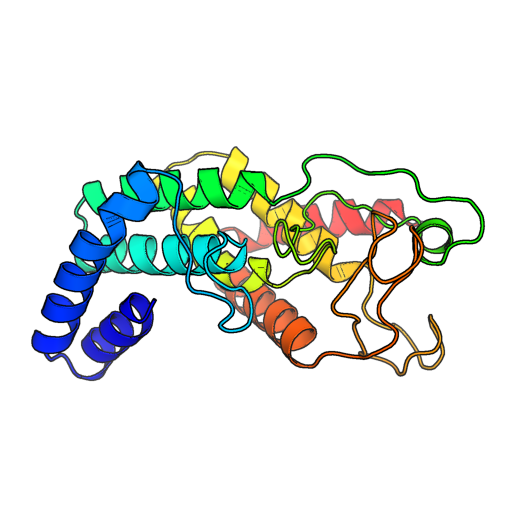 1.00 96.94 213 PHE A O 1
ATOM 1758 N N . LYS A 1 214 ? 12.777 -0.575 11.279 1.00 97.44 214 LYS A N 1
ATOM 1759 C CA . LYS A 1 214 ? 13.694 0.190 10.429 1.00 97.44 214 LYS A CA 1
ATOM 1760 C C . LYS A 1 214 ? 14.877 -0.638 9.924 1.00 97.44 214 LYS A C 1
ATOM 1762 O O . LYS A 1 214 ? 15.081 -0.743 8.718 1.00 97.44 214 LYS A O 1
ATOM 1767 N N . ASP A 1 215 ? 15.670 -1.209 10.829 1.00 97.56 215 ASP A N 1
ATOM 1768 C CA . ASP A 1 215 ? 16.938 -1.845 10.454 1.00 97.56 215 ASP A CA 1
ATOM 1769 C C . ASP A 1 215 ? 16.722 -3.093 9.588 1.00 97.56 215 ASP A C 1
ATOM 1771 O O . ASP A 1 215 ? 17.445 -3.289 8.607 1.00 97.56 215 ASP A O 1
ATOM 1775 N N . LEU A 1 216 ? 15.678 -3.871 9.892 1.00 96.31 216 LEU A N 1
ATOM 1776 C CA . LEU A 1 216 ? 15.252 -5.026 9.104 1.00 96.31 216 LEU A CA 1
ATOM 1777 C C . LEU A 1 216 ? 14.807 -4.609 7.696 1.00 96.31 216 LEU A C 1
ATOM 1779 O O . LEU A 1 216 ? 15.274 -5.171 6.706 1.00 96.31 216 LEU A O 1
ATOM 1783 N N . ILE A 1 217 ? 13.941 -3.598 7.594 1.00 97.38 217 ILE A N 1
ATOM 1784 C CA . ILE A 1 217 ? 13.430 -3.109 6.307 1.00 97.38 217 ILE A CA 1
ATOM 1785 C C . ILE A 1 217 ? 14.578 -2.551 5.459 1.00 97.38 217 ILE A C 1
ATOM 1787 O O . ILE A 1 217 ? 14.725 -2.918 4.296 1.00 97.38 217 ILE A O 1
ATOM 1791 N N . PHE A 1 218 ? 15.459 -1.729 6.037 1.00 96.62 218 PHE A N 1
ATOM 1792 C CA . PHE A 1 218 ? 16.618 -1.198 5.319 1.00 96.62 218 PHE A CA 1
ATOM 1793 C C . PHE A 1 218 ? 17.615 -2.283 4.907 1.00 96.62 218 PHE A C 1
ATOM 1795 O O . PHE A 1 218 ? 18.260 -2.145 3.867 1.00 96.62 218 PHE A O 1
ATOM 1802 N N . GLN A 1 219 ? 17.763 -3.354 5.690 1.00 96.19 219 GLN A N 1
ATOM 1803 C CA . GLN A 1 219 ? 18.543 -4.512 5.267 1.00 96.19 219 GLN A CA 1
ATOM 1804 C C . GLN A 1 219 ? 17.931 -5.145 4.013 1.00 96.19 219 GLN A C 1
ATOM 1806 O O . GLN A 1 219 ? 18.647 -5.336 3.033 1.00 96.19 219 GLN A O 1
ATOM 1811 N N . LYS A 1 220 ? 16.619 -5.391 4.009 1.00 95.12 220 LYS A N 1
ATOM 1812 C CA . LYS A 1 220 ? 15.912 -5.980 2.865 1.00 95.12 220 LYS A CA 1
ATOM 1813 C C . LYS A 1 220 ? 15.956 -5.102 1.614 1.00 95.12 220 LYS A C 1
ATOM 1815 O O . LYS A 1 220 ? 16.189 -5.614 0.524 1.00 95.12 220 LYS A O 1
ATOM 1820 N N . ILE A 1 221 ? 15.831 -3.784 1.767 1.00 95.00 221 ILE A N 1
ATOM 1821 C CA . ILE A 1 221 ? 15.992 -2.833 0.655 1.00 95.00 221 ILE A CA 1
ATOM 1822 C C . ILE A 1 221 ? 17.413 -2.908 0.084 1.00 95.00 221 ILE A C 1
ATOM 1824 O O . ILE A 1 221 ? 17.587 -2.957 -1.131 1.00 95.00 221 ILE A O 1
ATOM 1828 N N . ARG A 1 222 ? 18.448 -2.959 0.937 1.00 94.06 222 ARG A N 1
ATOM 1829 C CA . ARG A 1 222 ? 19.835 -3.116 0.468 1.00 94.06 222 ARG A CA 1
ATOM 1830 C C . ARG A 1 222 ? 20.034 -4.429 -0.279 1.00 94.06 222 ARG A C 1
ATOM 1832 O O . ARG A 1 222 ? 20.662 -4.409 -1.330 1.00 94.06 222 ARG A O 1
ATOM 1839 N N . GLU A 1 223 ? 19.497 -5.532 0.239 1.00 92.88 223 GLU A N 1
ATOM 1840 C CA . GLU A 1 223 ? 19.518 -6.832 -0.443 1.00 92.88 223 GLU A CA 1
ATOM 1841 C C . GLU A 1 223 ? 18.864 -6.717 -1.827 1.00 92.88 223 GLU A C 1
ATOM 1843 O O . GLU A 1 223 ? 19.464 -7.135 -2.810 1.00 92.88 223 GLU A O 1
ATOM 1848 N N . PHE A 1 224 ? 17.696 -6.073 -1.930 1.00 89.38 224 PHE A N 1
ATOM 1849 C CA . PHE A 1 224 ? 16.996 -5.857 -3.199 1.00 89.38 224 PHE A CA 1
ATOM 1850 C C . PHE A 1 224 ? 17.822 -5.044 -4.209 1.00 89.38 224 PHE A C 1
ATOM 1852 O O . PHE A 1 224 ? 17.964 -5.472 -5.355 1.00 89.38 224 PHE A O 1
ATOM 1859 N N . CYS A 1 225 ? 18.407 -3.920 -3.781 1.00 82.38 225 CYS A N 1
ATOM 1860 C CA . CYS A 1 225 ? 19.230 -3.050 -4.627 1.00 82.38 225 CYS A CA 1
ATOM 1861 C C . CYS A 1 225 ? 20.579 -3.677 -5.028 1.00 82.38 225 CYS A C 1
ATOM 1863 O O . CYS A 1 225 ? 21.144 -3.312 -6.053 1.00 82.38 225 CYS A O 1
ATOM 1865 N N . GLN A 1 226 ? 21.131 -4.599 -4.233 1.00 72.06 226 GLN A N 1
ATOM 1866 C CA . GLN A 1 226 ? 22.431 -5.224 -4.515 1.00 72.06 226 GLN A CA 1
ATOM 1867 C C . GLN A 1 226 ? 22.393 -6.259 -5.645 1.00 72.06 226 GLN A C 1
ATOM 1869 O O . GLN A 1 226 ? 23.441 -6.549 -6.213 1.00 72.06 226 GLN A O 1
ATOM 1874 N N . TYR A 1 227 ? 21.216 -6.763 -6.030 1.00 54.44 227 TYR A N 1
ATOM 1875 C CA . TYR A 1 227 ? 21.068 -7.648 -7.195 1.00 54.44 227 TYR A CA 1
ATOM 1876 C C . TYR A 1 227 ? 21.261 -6.934 -8.552 1.00 54.44 227 TYR A C 1
ATOM 1878 O O . TYR A 1 227 ? 21.072 -7.559 -9.596 1.00 54.44 227 TYR A O 1
ATOM 1886 N N . GLU A 1 228 ? 21.622 -5.646 -8.556 1.00 49.50 228 GLU A N 1
ATOM 1887 C CA . GLU A 1 228 ? 21.821 -4.833 -9.764 1.00 49.50 228 GLU A CA 1
ATOM 1888 C C . GLU A 1 228 ? 23.295 -4.559 -10.128 1.00 49.50 228 GLU A C 1
ATOM 1890 O O . GLU A 1 228 ? 23.535 -3.892 -11.135 1.00 49.50 228 GLU A O 1
ATOM 1895 N N . ASN A 1 229 ? 24.270 -5.092 -9.372 1.00 36.19 229 ASN A N 1
ATOM 1896 C CA . ASN A 1 229 ? 25.706 -5.009 -9.701 1.00 36.19 229 ASN A CA 1
ATOM 1897 C C . ASN A 1 229 ? 26.276 -6.332 -10.221 1.00 36.19 229 ASN A C 1
ATOM 1899 O O . ASN A 1 229 ? 26.123 -7.356 -9.518 1.00 36.19 229 ASN A O 1
#

InterPro domains:
  IPR008928 Six-hairpin glycosidase superfamily [SSF48208] (2-161)

pLDDT: mean 95.18, std 7.09, range [36.19, 98.81]

Sequence (229 aa):
MWIPALIEGYKIFGEEKFKNSAIKAGFYYANFINDEFIYGAPEDAFMVPTSEDTYNAVISYISLYEITKDKTWLDLARKSADLMMTFRFSYNLDFPEGTILNMYKFKTIGGDIASPVNQHLHNYGLICVPEMLKLYKFTQDDYYLERTIDNICFSLQFIARFDGDFNAFKGMMPEQFYYVDWIRPVGTILTLSHAWCLGMVIYAFVSIFESEFKDLIFQKIREFCQYEN

Mean predicted aligned error: 3.42 Å

Secondary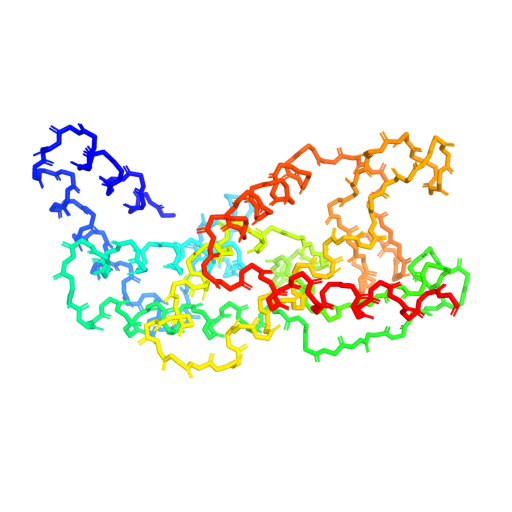 structure (DSSP, 8-state):
--HHHHHHHHHHH--HHHHHHHHHHHHHHHHHHHTT-----STTSTT---HHHHHHHHHHHHHHHHHH--HHHHHHHHHHHHHHHTTB--SPPP--TTSHHHHTT---TTPEEEETTEEEEESGGGGGHHHHHHHHHHH--HHHHHHHHHHHHHHTTTS--STTTTS--TT--BS-B-SSSSSS-TT-B-SSB-HHHHHHHHHHHHHHHHSTTHHHHHHHHHHHHHTT-